Protein AF-A0A9J6BWM0-F1 (afdb_monomer_lite)

Radius of gyration: 37.99 Å; chains: 1; bounding box: 105×19×111 Å

Sequence (241 aa):
MKSLILFFSLISLLQVNAFKKFDLLQDLDSVVNELTEAQRELSITHEFSERQIYMNRNVMSMYIELMNEEVINSFMDSYTEMATLTDELQLELDGMQQNNFCIDRIRNRFALQVLRYGTFLSRCIGESREELRRWTVHTDELHETAHLSLNQVQNLGLNSMTQRDSFTTTDSFYSPINRLLRILLSSTRRYMDEFEEFRRSVVEAEEEILEELTRCDRDLVVRFRNSVNTELTHARSCPLN

Foldseek 3Di:
DVVVVVVVVVVVVVVVVVVVVVVVVVVVVVLVVVLVVLLVVLVVLLVVLLVVLVVLLVVLVVLLVVLLVLLVVLLVVLLVLLVVLLVVLVVLLVVQDPDFPQSVVLVVVVVVVSVVLVVQSVVLSVVLVVVSVVSNVVSVVLSVQLNVQSVVLSVQSVVVVVPVVPDDDPVVSCVSSVVSVVSNVVSSVVSVVVSVVSCCVPPVCVVVSSCVSSVSSVVSSVVSSVVSVVSSVSSVVRDDD

Structure (mmCIF, N/CA/C/O backbone):
data_AF-A0A9J6BWM0-F1
#
_entry.id   AF-A0A9J6BWM0-F1
#
loop_
_atom_site.group_PDB
_atom_site.id
_atom_site.type_symbol
_atom_site.label_atom_id
_atom_site.label_alt_id
_atom_site.label_comp_id
_atom_site.label_asym_id
_atom_site.label_entity_id
_atom_site.label_seq_id
_atom_site.pdbx_PDB_ins_code
_atom_site.Cartn_x
_atom_site.Cartn_y
_atom_site.Cartn_z
_atom_site.occupancy
_atom_site.B_iso_or_equiv
_atom_site.auth_seq_id
_atom_site.auth_comp_id
_atom_site.auth_asym_id
_atom_site.auth_atom_id
_atom_site.pdbx_PDB_model_num
ATOM 1 N N . MET A 1 1 ? 74.552 0.067 -68.896 1.00 47.81 1 MET A N 1
ATOM 2 C CA . MET A 1 1 ? 73.076 0.187 -69.005 1.00 47.81 1 MET A CA 1
ATOM 3 C C . MET A 1 1 ? 72.253 -0.846 -68.219 1.00 47.81 1 MET A C 1
ATOM 5 O O . MET A 1 1 ? 71.059 -0.632 -68.101 1.00 47.81 1 MET A O 1
ATOM 9 N N . LYS A 1 2 ? 72.817 -1.919 -67.629 1.00 44.50 2 LYS A N 1
ATOM 10 C CA . LYS A 1 2 ? 72.027 -2.898 -66.839 1.00 44.50 2 LYS A CA 1
ATOM 11 C C . LYS A 1 2 ? 71.761 -2.505 -65.370 1.00 44.50 2 LYS A C 1
ATOM 13 O O . LYS A 1 2 ? 70.855 -3.054 -64.763 1.00 44.50 2 LYS A O 1
ATOM 18 N N . SER A 1 3 ? 72.490 -1.529 -64.818 1.00 44.69 3 SER A N 1
ATOM 19 C CA . SER A 1 3 ? 72.378 -1.142 -63.396 1.00 44.69 3 SER A CA 1
ATOM 20 C C . SER A 1 3 ? 71.287 -0.104 -63.088 1.00 44.69 3 SER A C 1
ATOM 22 O O . SER A 1 3 ? 70.873 0.006 -61.941 1.00 44.69 3 SER A O 1
ATOM 24 N N . LEU A 1 4 ? 70.795 0.642 -64.088 1.00 37.72 4 LEU A N 1
ATOM 25 C CA . LEU A 1 4 ? 69.758 1.669 -63.885 1.00 37.72 4 LEU A CA 1
ATOM 26 C C . LEU A 1 4 ? 68.338 1.074 -63.819 1.00 37.72 4 LEU A C 1
ATOM 28 O O . LEU A 1 4 ? 67.473 1.610 -63.137 1.00 37.72 4 LEU A O 1
ATOM 32 N N . ILE A 1 5 ? 68.108 -0.055 -64.497 1.00 42.09 5 ILE A N 1
ATOM 33 C CA . ILE A 1 5 ? 66.786 -0.694 -64.602 1.00 42.09 5 ILE A CA 1
ATOM 34 C C . ILE A 1 5 ? 66.400 -1.395 -63.286 1.00 42.09 5 ILE A C 1
ATOM 36 O O . ILE A 1 5 ? 65.242 -1.337 -62.884 1.00 42.09 5 ILE A O 1
ATOM 40 N N . LEU A 1 6 ? 67.373 -1.967 -62.564 1.00 39.56 6 LEU A N 1
ATOM 41 C CA . LEU A 1 6 ? 67.144 -2.593 -61.252 1.00 39.56 6 LEU A CA 1
ATOM 42 C C . LEU A 1 6 ? 66.844 -1.573 -60.138 1.00 39.56 6 LEU A C 1
ATOM 44 O O . LEU A 1 6 ? 66.125 -1.890 -59.193 1.00 39.56 6 LEU A O 1
ATOM 48 N N . PHE A 1 7 ? 67.357 -0.344 -60.255 1.00 38.81 7 PHE A N 1
ATOM 49 C CA . PHE A 1 7 ? 67.133 0.715 -59.265 1.00 38.81 7 PHE A CA 1
ATOM 50 C C . PHE A 1 7 ? 65.719 1.304 -59.370 1.00 38.81 7 PHE A C 1
ATOM 52 O O . PHE A 1 7 ? 65.056 1.502 -58.354 1.00 38.81 7 PHE A O 1
ATOM 59 N N . PHE A 1 8 ? 65.211 1.496 -60.594 1.00 36.84 8 PHE A N 1
ATOM 60 C CA . PHE A 1 8 ? 63.833 1.946 -60.808 1.00 36.84 8 PHE A CA 1
ATOM 61 C C . PHE A 1 8 ? 62.808 0.890 -60.381 1.00 36.84 8 PHE A C 1
ATOM 63 O O . PHE A 1 8 ? 61.847 1.244 -59.709 1.00 36.84 8 PHE A O 1
ATOM 70 N N . SER A 1 9 ? 63.037 -0.404 -60.641 1.00 41.31 9 SER A N 1
ATOM 71 C CA . SER A 1 9 ? 62.107 -1.457 -60.201 1.00 41.31 9 SER A CA 1
ATOM 72 C C . SER A 1 9 ? 62.023 -1.608 -58.677 1.00 41.31 9 SER A C 1
ATOM 74 O O . SER A 1 9 ? 60.943 -1.884 -58.159 1.00 41.31 9 SER A O 1
ATOM 76 N N . LEU A 1 10 ? 63.128 -1.402 -57.945 1.00 37.06 10 LEU A N 1
ATOM 77 C CA . LEU A 1 10 ? 63.121 -1.460 -56.477 1.00 37.06 10 LEU A CA 1
ATOM 78 C C . LEU A 1 10 ? 62.402 -0.251 -55.860 1.00 37.06 10 LEU A C 1
ATOM 80 O O . LEU A 1 10 ? 61.656 -0.416 -54.898 1.00 37.06 10 LEU A O 1
ATOM 84 N N . ILE A 1 11 ? 62.584 0.945 -56.433 1.00 43.88 11 ILE A N 1
ATOM 85 C CA . ILE A 1 11 ? 61.901 2.169 -55.987 1.00 43.88 11 ILE A CA 1
ATOM 86 C C . ILE A 1 11 ? 60.399 2.083 -56.282 1.00 43.88 11 ILE A C 1
ATOM 88 O O . ILE A 1 11 ? 59.605 2.428 -55.414 1.00 43.88 11 ILE A O 1
ATOM 92 N N . SER A 1 12 ? 59.987 1.545 -57.435 1.00 41.81 12 SER A N 1
ATOM 93 C CA . SER A 1 12 ? 58.568 1.328 -57.752 1.00 41.81 12 SER A CA 1
ATOM 94 C C . SER A 1 12 ? 57.905 0.305 -56.825 1.00 41.81 12 SER A C 1
ATOM 96 O O . SER A 1 12 ? 56.789 0.534 -56.374 1.00 41.81 12 SER A O 1
ATOM 98 N N . LEU A 1 13 ? 58.581 -0.800 -56.483 1.00 39.38 13 LEU A N 1
ATOM 99 C CA . LEU A 1 13 ? 58.057 -1.791 -55.529 1.00 39.38 13 LEU A CA 1
ATOM 100 C C . LEU A 1 13 ? 57.999 -1.255 -54.091 1.00 39.38 13 LEU A C 1
ATOM 102 O O . LEU A 1 13 ? 57.036 -1.532 -53.377 1.00 39.38 13 LEU A O 1
ATOM 106 N N . LEU A 1 14 ? 58.991 -0.466 -53.665 1.00 36.34 14 LEU A N 1
ATOM 107 C CA . LEU A 1 14 ? 58.982 0.198 -52.358 1.00 36.34 14 LEU A CA 1
ATOM 108 C C . LEU A 1 14 ? 57.915 1.296 -52.284 1.00 36.34 14 LEU A C 1
ATOM 110 O O . LEU A 1 14 ? 57.252 1.402 -51.259 1.00 36.34 14 LEU A O 1
ATOM 114 N N . GLN A 1 15 ? 57.693 2.058 -53.359 1.00 38.06 15 GLN A N 1
ATOM 115 C CA . GLN A 1 15 ? 56.634 3.065 -53.424 1.00 38.06 15 GLN A CA 1
ATOM 116 C C . GLN A 1 15 ? 55.242 2.435 -53.466 1.00 38.06 15 GLN A C 1
ATOM 118 O O . GLN A 1 15 ? 54.384 2.889 -52.728 1.00 38.06 15 GLN A O 1
ATOM 123 N N . VAL A 1 16 ? 55.015 1.357 -54.224 1.00 45.69 16 VAL A N 1
ATOM 124 C CA . VAL A 1 16 ? 53.718 0.650 -54.241 1.00 45.69 16 VAL A CA 1
ATOM 125 C C . VAL A 1 16 ? 53.423 -0.024 -52.898 1.00 45.69 16 VAL A C 1
ATOM 127 O O . VAL A 1 16 ? 52.287 0.018 -52.434 1.00 45.69 16 VAL A O 1
ATOM 130 N N . ASN A 1 17 ? 54.430 -0.598 -52.232 1.00 38.97 17 ASN A N 1
ATOM 131 C CA . ASN A 1 17 ? 54.255 -1.170 -50.894 1.00 38.97 17 ASN A CA 1
ATOM 132 C C . ASN A 1 17 ? 54.087 -0.095 -49.813 1.00 38.97 17 ASN A C 1
ATOM 134 O O . ASN A 1 17 ? 53.317 -0.304 -48.882 1.00 38.97 17 ASN A O 1
ATOM 138 N N . ALA A 1 18 ? 54.759 1.054 -49.928 1.00 41.19 18 ALA A N 1
ATOM 139 C CA . ALA A 1 18 ? 54.567 2.184 -49.023 1.00 41.19 18 ALA A CA 1
ATOM 140 C C . ALA A 1 18 ? 53.199 2.844 -49.225 1.00 41.19 18 ALA A C 1
ATOM 142 O O . ALA A 1 18 ? 52.554 3.153 -48.235 1.00 41.19 18 ALA A O 1
ATOM 143 N N . PHE A 1 19 ? 52.726 2.985 -50.467 1.00 37.97 19 PHE A N 1
ATOM 144 C CA . PHE A 1 19 ? 51.400 3.523 -50.786 1.00 37.97 19 PHE A CA 1
ATOM 145 C C . PHE A 1 19 ? 50.292 2.574 -50.325 1.00 37.97 19 PHE A C 1
ATOM 147 O O . PHE A 1 19 ? 49.387 3.005 -49.632 1.00 37.97 19 PHE A O 1
ATOM 154 N N . LYS A 1 20 ? 50.421 1.259 -50.569 1.00 37.41 20 LYS A N 1
ATOM 155 C CA . LYS A 1 20 ? 49.497 0.258 -50.007 1.00 37.41 20 LYS A CA 1
ATOM 156 C C . LYS A 1 20 ? 49.503 0.239 -48.485 1.00 37.41 20 LYS A C 1
ATOM 158 O O . LYS A 1 20 ? 48.454 0.052 -47.893 1.00 37.41 20 LYS A O 1
ATOM 163 N N . LYS A 1 21 ? 50.668 0.398 -47.848 1.00 40.47 21 LYS A N 1
ATOM 164 C CA . LYS A 1 21 ? 50.781 0.467 -46.385 1.00 40.47 21 LYS A CA 1
ATOM 165 C C . LYS A 1 21 ? 50.217 1.781 -45.839 1.00 40.47 21 LYS A C 1
ATOM 167 O O . LYS A 1 21 ? 49.681 1.765 -44.744 1.00 40.47 21 LYS A O 1
ATOM 172 N N . PHE A 1 22 ? 50.329 2.878 -46.584 1.00 37.75 22 PHE A N 1
ATOM 173 C CA . PHE A 1 22 ? 49.769 4.185 -46.244 1.00 37.75 22 PHE A CA 1
ATOM 174 C C . PHE A 1 22 ? 48.243 4.194 -46.393 1.00 37.75 22 PHE A C 1
ATOM 176 O O . PHE A 1 22 ? 47.580 4.577 -45.442 1.00 37.75 22 PHE A O 1
ATOM 183 N N . ASP A 1 23 ? 47.692 3.654 -47.486 1.00 46.38 23 ASP A N 1
ATOM 184 C CA . ASP A 1 23 ? 46.247 3.432 -47.650 1.00 46.38 23 ASP A CA 1
ATOM 185 C C . ASP A 1 23 ? 45.709 2.485 -46.569 1.00 46.38 23 ASP A C 1
ATOM 187 O O . ASP A 1 23 ? 44.723 2.807 -45.924 1.00 46.38 23 ASP A O 1
ATOM 191 N N . LEU A 1 24 ? 46.392 1.367 -46.274 1.00 49.19 24 LEU A N 1
ATOM 192 C CA . LEU A 1 24 ? 46.009 0.480 -45.163 1.00 49.19 24 LEU A CA 1
ATOM 193 C C . LEU A 1 24 ? 46.075 1.172 -43.799 1.00 49.19 24 LEU A C 1
ATOM 195 O O . LEU A 1 24 ? 45.257 0.873 -42.943 1.00 49.19 24 LEU A O 1
ATOM 199 N N . LEU A 1 25 ? 47.056 2.047 -43.561 1.00 47.03 25 LEU A N 1
ATOM 200 C CA . LEU A 1 25 ? 47.177 2.787 -42.301 1.00 47.03 25 LEU A CA 1
ATOM 201 C C . LEU A 1 25 ? 46.104 3.871 -42.181 1.00 47.03 25 LEU A C 1
ATOM 203 O O . LEU A 1 25 ? 45.603 4.083 -41.086 1.00 47.03 25 LEU A O 1
ATOM 207 N N . GLN A 1 26 ? 45.742 4.524 -43.284 1.00 49.12 26 GLN A N 1
ATOM 208 C CA . GLN A 1 26 ? 44.728 5.574 -43.328 1.00 49.12 26 GLN A CA 1
ATOM 209 C C . GLN A 1 26 ? 43.305 4.995 -43.225 1.00 49.12 26 GLN A C 1
ATOM 211 O O . GLN A 1 26 ? 42.470 5.549 -42.514 1.00 49.12 26 GLN A O 1
ATOM 216 N N . ASP A 1 27 ? 43.061 3.839 -43.845 1.00 54.84 27 ASP A N 1
ATOM 217 C CA . ASP A 1 27 ? 41.822 3.058 -43.718 1.00 54.84 27 ASP A CA 1
ATOM 218 C C . ASP A 1 27 ? 41.699 2.452 -42.303 1.00 54.84 27 ASP A C 1
ATOM 220 O O . ASP A 1 27 ? 40.632 2.471 -41.697 1.00 54.84 27 ASP A O 1
ATOM 224 N N . LEU A 1 28 ? 42.815 2.022 -41.696 1.00 54.47 28 LEU A N 1
ATOM 225 C CA . LEU A 1 28 ? 42.848 1.552 -40.305 1.00 54.47 28 LEU A CA 1
ATOM 226 C C . LEU A 1 28 ? 42.574 2.676 -39.292 1.00 54.47 28 LEU A C 1
ATOM 228 O O . LEU A 1 28 ? 41.874 2.435 -38.312 1.00 54.47 28 LEU A O 1
ATOM 232 N N . ASP A 1 29 ? 43.102 3.885 -39.510 1.00 57.28 29 ASP A N 1
ATOM 233 C CA . ASP A 1 29 ? 42.855 5.043 -38.636 1.00 57.28 29 ASP A CA 1
ATOM 234 C C . ASP A 1 29 ? 41.391 5.516 -38.743 1.00 57.28 29 ASP A C 1
ATOM 236 O O . ASP A 1 29 ? 40.769 5.835 -37.730 1.00 57.28 29 ASP A O 1
ATOM 240 N N . SER A 1 30 ? 40.796 5.473 -39.946 1.00 60.16 30 SER A N 1
ATOM 241 C CA . SER A 1 30 ? 39.357 5.728 -40.150 1.00 60.16 30 SER A CA 1
ATOM 242 C C . SER A 1 30 ? 38.497 4.697 -39.417 1.00 60.16 30 SER A C 1
ATOM 244 O O . SER A 1 30 ? 37.633 5.066 -38.627 1.00 60.16 30 SER A O 1
ATOM 246 N N . VAL A 1 31 ? 38.798 3.404 -39.579 1.00 60.56 31 VAL A N 1
ATOM 247 C CA . VAL A 1 31 ? 38.066 2.306 -38.927 1.00 60.56 31 VAL A CA 1
ATOM 248 C C . VAL A 1 31 ? 38.188 2.358 -37.401 1.00 60.56 31 VAL A C 1
ATOM 250 O O . VAL A 1 31 ? 37.218 2.091 -36.695 1.00 60.56 31 VAL A O 1
ATOM 253 N N . VAL A 1 32 ? 39.357 2.713 -36.858 1.00 65.31 32 VAL A N 1
ATOM 254 C CA . VAL A 1 32 ? 39.546 2.869 -35.405 1.00 65.31 32 VAL A CA 1
ATOM 255 C C . VAL A 1 32 ? 38.760 4.065 -34.864 1.00 65.31 32 VAL A C 1
ATOM 257 O O . VAL A 1 32 ? 38.137 3.943 -33.807 1.00 65.31 32 VAL A O 1
ATOM 260 N N . ASN A 1 33 ? 38.746 5.194 -35.576 1.00 65.38 33 ASN A N 1
ATOM 261 C CA . ASN A 1 33 ? 37.957 6.363 -35.185 1.00 65.38 33 ASN A CA 1
ATOM 262 C C . ASN A 1 33 ? 36.449 6.072 -35.234 1.00 65.38 33 ASN A C 1
ATOM 264 O O . ASN A 1 33 ? 35.735 6.387 -34.285 1.00 65.38 33 ASN A O 1
ATOM 268 N N . GLU A 1 34 ? 35.976 5.396 -36.280 1.00 63.59 34 GLU A N 1
ATOM 269 C CA . GLU A 1 34 ? 34.576 4.984 -36.434 1.00 63.59 34 GLU A CA 1
ATOM 270 C C . GLU A 1 34 ? 34.144 3.969 -35.361 1.00 63.59 34 GLU A C 1
ATOM 272 O O . GLU A 1 34 ? 33.063 4.096 -34.785 1.00 63.59 34 GLU A O 1
ATOM 277 N N . LEU A 1 35 ? 35.004 3.000 -35.021 1.00 64.81 35 LEU A N 1
ATOM 278 C CA . LEU A 1 35 ? 34.761 2.050 -33.928 1.00 64.81 35 LEU A CA 1
ATOM 279 C C . LEU A 1 35 ? 34.664 2.766 -32.575 1.00 64.81 35 LEU A C 1
ATOM 281 O O . LEU A 1 35 ? 33.792 2.457 -31.762 1.00 64.81 35 LEU A O 1
ATOM 285 N N . THR A 1 36 ? 35.551 3.734 -32.350 1.00 70.12 36 THR A N 1
ATOM 286 C CA . THR A 1 36 ? 35.578 4.527 -31.118 1.00 70.12 36 THR A CA 1
ATOM 287 C C . THR A 1 36 ? 34.308 5.368 -30.983 1.00 70.12 36 THR A C 1
ATOM 289 O O . THR A 1 36 ? 33.744 5.441 -29.891 1.00 70.12 36 THR A O 1
ATOM 292 N N . GLU A 1 37 ? 33.813 5.951 -32.077 1.00 71.38 37 GLU A N 1
ATOM 293 C CA . GLU A 1 37 ? 32.578 6.741 -32.066 1.00 71.38 37 GLU A CA 1
ATOM 294 C C . GLU A 1 37 ? 31.337 5.862 -31.851 1.00 71.38 37 GLU A C 1
ATOM 296 O O . GLU A 1 37 ? 30.512 6.157 -30.991 1.00 71.38 37 GLU A O 1
ATOM 301 N N . ALA A 1 38 ? 31.234 4.719 -32.530 1.00 67.50 38 ALA A N 1
ATOM 302 C CA . ALA A 1 38 ? 30.108 3.802 -32.345 1.00 67.50 38 ALA A CA 1
ATOM 303 C C . ALA A 1 38 ? 30.075 3.195 -30.923 1.00 67.50 38 ALA A C 1
ATOM 305 O O . ALA A 1 38 ? 29.008 2.999 -30.335 1.00 67.50 38 ALA A O 1
ATOM 306 N N . GLN A 1 39 ? 31.243 2.939 -30.325 1.00 69.25 39 GLN A N 1
ATOM 307 C CA . GLN A 1 39 ? 31.349 2.555 -28.917 1.00 69.25 39 GLN A CA 1
ATOM 308 C C . GLN A 1 39 ? 30.927 3.696 -27.990 1.00 69.25 39 GLN A C 1
ATOM 310 O O . GLN A 1 39 ? 30.229 3.461 -27.003 1.00 69.25 39 GLN A O 1
ATOM 315 N N . ARG A 1 40 ? 31.347 4.926 -28.293 1.00 77.44 40 ARG A N 1
ATOM 316 C CA . ARG A 1 40 ? 30.944 6.112 -27.542 1.00 77.44 40 ARG A CA 1
ATOM 317 C C . ARG A 1 40 ? 29.424 6.268 -27.554 1.00 77.44 40 ARG A C 1
ATOM 319 O O . ARG A 1 40 ? 28.844 6.485 -26.494 1.00 77.44 40 ARG A O 1
ATOM 326 N N . GLU A 1 41 ? 28.776 6.097 -28.702 1.00 74.38 41 GLU A N 1
ATOM 327 C CA . GLU A 1 41 ? 27.313 6.119 -28.818 1.00 74.38 41 GLU A CA 1
ATOM 328 C C . GLU A 1 41 ? 26.647 5.011 -27.991 1.00 74.38 41 GLU A C 1
ATOM 330 O O . GLU A 1 41 ? 25.674 5.273 -27.278 1.00 74.38 41 GLU A O 1
ATOM 335 N N . LEU A 1 42 ? 27.186 3.786 -28.025 1.00 73.50 42 LEU A N 1
ATOM 336 C CA . LEU A 1 42 ? 26.683 2.673 -27.217 1.00 73.50 42 LEU A CA 1
ATOM 337 C C . LEU A 1 42 ? 26.796 2.958 -25.713 1.00 73.50 42 LEU A C 1
ATOM 339 O O . LEU A 1 42 ? 25.827 2.739 -24.986 1.00 73.50 42 LEU A O 1
ATOM 343 N N . SER A 1 43 ? 27.937 3.480 -25.254 1.00 78.88 43 SER A N 1
ATOM 344 C CA . SER A 1 43 ? 28.141 3.861 -23.852 1.00 78.88 43 SER A CA 1
ATOM 345 C C . SER A 1 43 ? 27.213 4.996 -23.424 1.00 78.88 43 SER A C 1
ATOM 347 O O . SER A 1 43 ? 26.559 4.876 -22.396 1.00 78.88 43 SER A O 1
ATOM 349 N N . ILE A 1 44 ? 27.080 6.057 -24.229 1.00 81.31 44 ILE A N 1
ATOM 350 C CA . ILE A 1 44 ? 26.168 7.174 -23.927 1.00 81.31 44 ILE A CA 1
ATOM 351 C C . ILE A 1 44 ? 24.718 6.682 -23.846 1.00 81.31 44 ILE A C 1
ATOM 353 O O . ILE A 1 44 ? 23.975 7.085 -22.952 1.00 81.31 44 ILE A O 1
ATOM 357 N N . THR A 1 45 ? 24.299 5.804 -24.761 1.00 78.06 45 THR A N 1
ATOM 358 C CA . THR A 1 45 ? 22.925 5.275 -24.774 1.00 78.06 45 THR A CA 1
ATOM 359 C C . THR A 1 45 ? 22.667 4.357 -23.578 1.00 78.06 45 THR A C 1
ATOM 361 O O . THR A 1 45 ? 21.573 4.385 -23.006 1.00 78.06 45 THR A O 1
ATOM 364 N N . HIS A 1 46 ? 23.662 3.561 -23.176 1.00 82.75 46 HIS A N 1
ATOM 365 C CA . HIS A 1 46 ? 23.604 2.743 -21.964 1.00 82.75 46 HIS A CA 1
ATOM 366 C C . HIS A 1 46 ? 23.485 3.619 -20.710 1.00 82.75 46 HIS A C 1
ATOM 368 O O . HIS A 1 46 ? 22.494 3.482 -19.997 1.00 82.75 46 HIS A O 1
ATOM 374 N N . GLU A 1 47 ? 24.382 4.591 -20.517 1.00 82.19 47 GLU A N 1
ATOM 375 C CA . GLU A 1 47 ? 24.349 5.522 -19.375 1.00 82.19 47 GLU A CA 1
ATOM 376 C C . GLU A 1 47 ? 23.024 6.293 -19.305 1.00 82.19 47 GLU A C 1
ATOM 378 O O . GLU A 1 47 ? 22.425 6.454 -18.238 1.00 82.19 47 GLU A O 1
ATOM 383 N N . PHE A 1 48 ? 22.530 6.757 -20.457 1.00 82.44 48 PHE A N 1
ATOM 384 C CA . PHE A 1 48 ? 21.229 7.407 -20.543 1.00 82.44 48 PHE A CA 1
ATOM 385 C C . PHE A 1 48 ? 20.103 6.465 -20.103 1.00 82.44 48 PHE A C 1
ATOM 387 O O . PHE A 1 48 ? 19.255 6.866 -19.305 1.00 82.44 48 PHE A O 1
ATOM 394 N N . SER A 1 49 ? 20.105 5.218 -20.583 1.00 82.31 49 SER A N 1
ATOM 395 C CA . SER A 1 49 ? 19.084 4.218 -20.245 1.00 82.31 49 SER A CA 1
ATOM 396 C C . SER A 1 49 ? 19.111 3.850 -18.761 1.00 82.31 49 SER A C 1
ATOM 398 O O . SER A 1 49 ? 18.057 3.812 -18.129 1.00 82.31 49 SER A O 1
ATOM 400 N N . GLU A 1 50 ? 20.295 3.652 -18.177 1.00 84.38 50 GLU A N 1
ATOM 401 C CA . GLU A 1 50 ? 20.445 3.405 -16.739 1.00 84.38 50 GLU A CA 1
ATOM 402 C C . GLU A 1 50 ? 19.910 4.566 -15.906 1.00 84.38 50 GLU A C 1
ATOM 404 O O . GLU A 1 50 ? 19.202 4.357 -14.920 1.00 84.38 50 GLU A O 1
ATOM 409 N N . ARG A 1 51 ? 20.190 5.804 -16.327 1.00 85.69 51 ARG A N 1
ATOM 410 C CA . ARG A 1 51 ? 19.671 6.986 -15.644 1.00 85.69 51 ARG A CA 1
ATOM 411 C C . ARG A 1 51 ? 18.147 7.049 -15.694 1.00 85.69 51 ARG A C 1
ATOM 413 O O . ARG A 1 51 ? 17.543 7.383 -14.678 1.00 85.69 51 ARG A O 1
ATOM 420 N N . GLN A 1 52 ? 17.529 6.725 -16.832 1.00 83.25 52 GLN A N 1
ATOM 421 C CA . GLN A 1 52 ? 16.065 6.676 -16.940 1.00 83.25 52 GLN A CA 1
ATOM 422 C C . GLN A 1 52 ? 15.471 5.607 -16.018 1.00 83.25 52 GLN A C 1
ATOM 424 O O . GLN A 1 52 ? 14.563 5.911 -15.249 1.00 83.25 52 GLN A O 1
ATOM 429 N N . ILE A 1 53 ? 16.036 4.396 -16.019 1.00 85.38 53 ILE A N 1
ATOM 430 C CA . ILE A 1 53 ? 15.618 3.308 -15.120 1.00 85.38 53 ILE A CA 1
ATOM 431 C C . ILE A 1 53 ? 15.720 3.744 -13.655 1.00 85.38 53 ILE A C 1
ATOM 433 O O . ILE A 1 53 ? 14.787 3.564 -12.879 1.00 85.38 53 ILE A O 1
ATOM 437 N N . TYR A 1 54 ? 16.829 4.373 -13.266 1.00 85.69 54 TYR A N 1
ATOM 438 C CA . TYR A 1 54 ? 17.013 4.842 -11.895 1.00 85.69 54 TYR A CA 1
ATOM 439 C C . TYR A 1 54 ? 16.009 5.938 -11.503 1.00 85.69 54 TYR A C 1
ATOM 441 O O . TYR A 1 54 ? 15.466 5.919 -10.398 1.00 85.69 54 TYR A O 1
ATOM 449 N N . MET A 1 55 ? 15.735 6.889 -12.400 1.00 84.00 55 MET A N 1
ATOM 450 C CA . MET A 1 55 ? 14.743 7.941 -12.156 1.00 84.00 55 MET A CA 1
ATOM 451 C C . MET A 1 55 ? 13.340 7.354 -11.974 1.00 84.00 55 MET A C 1
ATOM 453 O O . MET A 1 55 ? 12.660 7.699 -11.009 1.00 84.00 55 MET A O 1
ATOM 457 N N . ASN A 1 56 ? 12.948 6.421 -12.838 1.00 84.38 56 ASN A N 1
ATOM 458 C CA . ASN A 1 56 ? 11.681 5.702 -12.755 1.00 84.38 56 ASN A CA 1
ATOM 459 C C . ASN A 1 56 ? 11.543 4.926 -11.437 1.00 84.38 56 ASN A C 1
ATOM 461 O O . ASN A 1 56 ? 10.509 5.016 -10.768 1.00 84.38 56 ASN A O 1
ATOM 465 N N . ARG A 1 57 ? 12.615 4.253 -10.996 1.00 85.88 57 ARG A N 1
ATOM 466 C CA . ARG A 1 57 ? 12.661 3.573 -9.691 1.00 85.88 57 ARG A CA 1
ATOM 467 C C . ARG A 1 57 ? 12.309 4.497 -8.549 1.00 85.88 57 ARG A C 1
ATOM 469 O O . ARG A 1 57 ? 11.522 4.138 -7.675 1.00 85.88 57 ARG A O 1
ATOM 476 N N . ASN A 1 58 ? 12.938 5.667 -8.546 1.00 85.94 58 ASN A N 1
ATOM 477 C CA . ASN A 1 58 ? 12.791 6.630 -7.470 1.00 85.94 58 ASN A CA 1
ATOM 478 C C . ASN A 1 58 ? 11.375 7.192 -7.435 1.00 8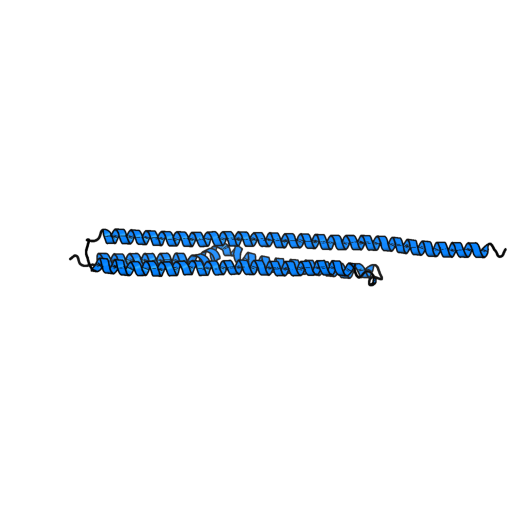5.94 58 ASN A C 1
ATOM 480 O O . ASN A 1 58 ? 10.825 7.322 -6.349 1.00 85.94 58 ASN A O 1
ATOM 484 N N . VAL A 1 59 ? 10.765 7.449 -8.597 1.00 86.00 59 VAL A N 1
ATOM 485 C CA . VAL A 1 59 ? 9.359 7.871 -8.674 1.00 86.00 59 VAL A CA 1
ATOM 486 C C . VAL A 1 59 ? 8.453 6.839 -8.004 1.00 86.00 59 VAL A C 1
ATOM 488 O O . VAL A 1 59 ? 7.689 7.200 -7.115 1.00 86.00 59 VAL A O 1
ATOM 491 N N . MET A 1 60 ? 8.576 5.555 -8.356 1.00 86.25 60 MET A N 1
ATOM 492 C CA . MET A 1 60 ? 7.738 4.518 -7.737 1.00 86.25 60 MET A CA 1
ATOM 493 C C . MET A 1 60 ? 8.047 4.311 -6.258 1.00 86.25 60 MET A C 1
ATOM 495 O O . MET A 1 60 ? 7.130 4.135 -5.465 1.00 86.25 60 MET A O 1
ATOM 499 N N . SER A 1 61 ? 9.319 4.389 -5.867 1.00 87.75 61 SER A N 1
ATOM 500 C CA . SER A 1 61 ? 9.723 4.267 -4.463 1.00 87.75 61 SER A CA 1
ATOM 501 C C . SER A 1 61 ? 9.121 5.383 -3.605 1.00 87.75 61 SER A C 1
ATOM 503 O O . SER A 1 61 ? 8.585 5.101 -2.539 1.00 87.75 61 SER A O 1
ATOM 505 N N . MET A 1 62 ? 9.147 6.630 -4.092 1.00 87.19 62 MET A N 1
ATOM 506 C CA . MET A 1 62 ? 8.509 7.768 -3.420 1.00 87.19 62 MET A CA 1
ATOM 507 C C . MET A 1 62 ? 6.994 7.582 -3.308 1.00 87.19 62 MET A C 1
ATOM 509 O O . MET A 1 62 ? 6.424 7.838 -2.255 1.00 87.19 62 MET A O 1
ATOM 513 N N . TYR A 1 63 ? 6.337 7.107 -4.368 1.00 85.62 63 TYR A N 1
ATOM 514 C CA . TYR A 1 63 ? 4.896 6.845 -4.334 1.00 85.62 63 TYR A CA 1
ATOM 515 C C . TYR A 1 63 ? 4.516 5.751 -3.331 1.00 85.62 63 TYR A C 1
ATOM 517 O O . TYR A 1 63 ? 3.565 5.917 -2.573 1.00 85.62 63 TYR A O 1
ATOM 525 N N . ILE A 1 64 ? 5.270 4.649 -3.286 1.00 89.19 64 ILE A N 1
ATOM 526 C CA . ILE A 1 64 ? 5.045 3.571 -2.311 1.00 89.19 64 ILE A CA 1
ATOM 527 C C . ILE A 1 64 ? 5.233 4.091 -0.880 1.00 89.19 64 ILE A C 1
ATOM 529 O O . ILE A 1 64 ? 4.473 3.716 0.012 1.00 89.19 64 ILE A O 1
ATOM 533 N N . GLU A 1 65 ? 6.222 4.958 -0.653 1.00 88.88 65 GLU A N 1
ATOM 534 C CA . GLU A 1 65 ? 6.452 5.588 0.649 1.00 88.88 65 GLU A CA 1
ATOM 535 C C . GLU A 1 65 ? 5.271 6.471 1.075 1.00 88.88 65 GLU A C 1
ATOM 537 O O . GLU A 1 65 ? 4.785 6.312 2.195 1.00 88.88 65 GLU A O 1
ATOM 542 N N . LEU A 1 66 ? 4.754 7.312 0.172 1.00 89.50 66 LEU A N 1
ATOM 543 C CA . LEU A 1 66 ? 3.567 8.138 0.423 1.00 89.50 66 LEU A CA 1
ATOM 544 C C . LEU A 1 66 ? 2.334 7.283 0.746 1.00 89.50 66 LEU A C 1
ATOM 546 O O . LEU A 1 66 ? 1.662 7.518 1.745 1.00 89.50 66 LEU A O 1
ATOM 550 N N . MET A 1 67 ? 2.070 6.235 -0.038 1.00 90.81 67 MET A N 1
ATOM 551 C CA . MET A 1 67 ? 0.954 5.316 0.231 1.00 90.81 67 MET A CA 1
ATOM 552 C C . MET A 1 67 ? 1.103 4.607 1.578 1.00 90.81 67 MET A C 1
ATOM 554 O O . MET A 1 67 ? 0.127 4.408 2.298 1.00 90.81 67 MET A O 1
ATOM 558 N N . ASN A 1 68 ? 2.329 4.234 1.944 1.00 92.19 68 ASN A N 1
ATOM 559 C CA . ASN A 1 68 ? 2.603 3.626 3.239 1.00 92.19 68 ASN A CA 1
ATOM 560 C C . ASN A 1 68 ? 2.346 4.604 4.395 1.00 92.19 68 ASN A C 1
ATOM 562 O O . ASN A 1 68 ? 1.814 4.186 5.423 1.00 92.19 68 ASN A O 1
ATOM 566 N N . GLU A 1 69 ? 2.689 5.883 4.236 1.00 93.50 69 GLU A N 1
ATOM 567 C CA . GLU A 1 69 ? 2.359 6.927 5.210 1.00 93.50 69 GLU A CA 1
ATOM 568 C C . GLU A 1 69 ? 0.840 7.079 5.372 1.00 93.50 69 GLU A C 1
ATOM 570 O O . GLU A 1 69 ? 0.340 7.005 6.494 1.00 93.50 69 GLU A O 1
ATOM 575 N N . GLU A 1 70 ? 0.092 7.177 4.273 1.00 94.06 70 GLU A N 1
ATOM 576 C CA . GLU A 1 70 ? -1.371 7.307 4.302 1.00 94.06 70 GLU A CA 1
ATOM 577 C C . GLU A 1 70 ? -2.069 6.091 4.938 1.00 94.06 70 GLU A C 1
ATOM 579 O O . GLU A 1 70 ? -2.978 6.241 5.761 1.00 94.06 70 GLU A O 1
ATOM 584 N N . VAL A 1 71 ? -1.613 4.870 4.634 1.00 94.81 71 VAL A N 1
ATOM 585 C CA . VAL A 1 71 ? -2.121 3.642 5.272 1.00 94.81 71 VAL A CA 1
ATOM 586 C C . VAL A 1 71 ? -1.837 3.639 6.777 1.00 94.81 71 VAL A C 1
ATOM 588 O O . VAL A 1 71 ? -2.710 3.278 7.569 1.00 94.81 71 VAL A O 1
ATOM 591 N N . ILE A 1 72 ? -0.638 4.056 7.198 1.00 94.38 72 ILE A N 1
ATOM 592 C CA . ILE A 1 72 ? -0.292 4.155 8.623 1.00 94.38 72 ILE A CA 1
ATOM 593 C C . ILE A 1 72 ? -1.157 5.213 9.314 1.00 94.38 72 ILE A C 1
ATOM 595 O O . ILE A 1 72 ? -1.665 4.949 10.404 1.00 94.38 72 ILE A O 1
ATOM 599 N N . ASN A 1 73 ? -1.356 6.373 8.691 1.00 95.88 73 ASN A N 1
ATOM 600 C CA . ASN A 1 73 ? -2.187 7.444 9.237 1.00 95.88 73 ASN A CA 1
ATOM 601 C C . ASN A 1 73 ? -3.637 6.976 9.420 1.00 95.88 73 ASN A C 1
ATOM 603 O O . ASN A 1 73 ? -4.172 7.085 10.521 1.00 95.88 73 ASN A O 1
ATOM 607 N N . SER A 1 74 ? -4.229 6.334 8.407 1.00 96.06 74 SER A N 1
ATOM 608 C CA . SER A 1 74 ? -5.571 5.735 8.499 1.00 96.06 74 SER A CA 1
ATOM 609 C C . SER A 1 74 ? -5.699 4.734 9.653 1.00 96.06 74 SER A C 1
ATOM 611 O O . SER A 1 74 ? -6.674 4.767 10.415 1.00 96.06 74 SER A O 1
ATOM 613 N N . PHE A 1 75 ? -4.708 3.853 9.812 1.00 96.75 75 PHE A N 1
ATOM 614 C CA . PHE A 1 75 ? -4.671 2.901 10.918 1.00 96.75 75 PHE A CA 1
ATOM 615 C C . PHE A 1 75 ? -4.597 3.614 12.275 1.00 96.75 75 PHE A C 1
ATOM 617 O O . PHE A 1 75 ? -5.322 3.246 13.201 1.00 96.75 75 PHE A O 1
ATOM 624 N N . MET A 1 76 ? -3.739 4.631 12.405 1.00 97.25 76 MET A N 1
ATOM 625 C CA . MET A 1 76 ? -3.553 5.383 13.649 1.00 97.25 76 MET A CA 1
ATOM 626 C C . MET A 1 76 ? -4.793 6.194 14.025 1.00 97.25 76 MET A C 1
ATOM 628 O O . MET A 1 76 ? -5.166 6.217 15.201 1.00 97.25 76 MET A O 1
ATOM 632 N N . ASP A 1 77 ? -5.464 6.798 13.050 1.00 97.31 77 ASP A N 1
ATOM 633 C CA . ASP A 1 77 ? -6.730 7.501 13.249 1.00 97.31 77 ASP A CA 1
ATOM 634 C C . ASP A 1 77 ? -7.816 6.530 13.716 1.00 97.31 77 ASP A C 1
ATOM 636 O O . ASP A 1 77 ? -8.483 6.768 14.724 1.00 97.31 77 ASP A O 1
ATOM 640 N N . SER A 1 78 ? -7.927 5.377 13.053 1.00 97.19 78 SER A N 1
ATOM 641 C CA . SER A 1 78 ? -8.887 4.327 13.407 1.00 97.19 78 SER A CA 1
ATOM 642 C C . SER A 1 78 ? -8.628 3.750 14.800 1.00 97.19 78 SER A C 1
ATOM 644 O O . SER A 1 78 ? -9.558 3.559 15.587 1.00 97.19 78 SER A O 1
ATOM 646 N N . TYR A 1 79 ? -7.358 3.515 15.142 1.00 96.62 79 TYR A N 1
ATOM 647 C CA . TYR A 1 79 ? -6.941 3.090 16.475 1.00 96.62 79 TYR A CA 1
ATOM 648 C C . TYR A 1 79 ? -7.318 4.130 17.533 1.00 96.62 79 TYR A C 1
ATOM 650 O O . TYR A 1 79 ? -7.890 3.784 18.568 1.00 96.62 79 TYR A O 1
ATOM 658 N N . THR A 1 80 ? -7.018 5.401 17.263 1.00 97.50 80 THR A N 1
ATOM 659 C CA . THR A 1 80 ? -7.304 6.514 18.173 1.00 97.50 80 THR A CA 1
ATOM 660 C C . THR A 1 80 ? -8.802 6.651 18.399 1.00 97.50 80 THR A C 1
ATOM 662 O O . THR A 1 80 ? -9.235 6.740 19.545 1.00 97.50 80 THR A O 1
ATOM 665 N N . GLU A 1 81 ? -9.608 6.578 17.340 1.00 97.69 81 GLU A N 1
ATOM 666 C CA . GLU A 1 81 ? -11.060 6.656 17.460 1.00 97.69 81 GLU A CA 1
ATOM 667 C C . GLU A 1 81 ? -11.625 5.494 18.290 1.00 97.69 81 GLU A C 1
ATOM 669 O O . GLU A 1 81 ? -12.431 5.700 19.200 1.00 97.69 81 GLU A O 1
ATOM 674 N N . MET A 1 82 ? -11.169 4.264 18.036 1.00 97.00 82 MET A N 1
ATOM 675 C CA . MET A 1 82 ? -11.580 3.101 18.824 1.00 97.00 82 MET A CA 1
ATOM 676 C C . MET A 1 82 ? -11.165 3.216 20.299 1.00 97.00 82 MET A C 1
ATOM 678 O O . MET A 1 82 ? -11.912 2.782 21.182 1.00 97.00 82 MET A O 1
ATOM 682 N N . ALA A 1 83 ? -10.001 3.804 20.585 1.00 96.00 83 ALA A N 1
ATOM 683 C CA . ALA A 1 83 ? -9.565 4.083 21.950 1.00 96.00 83 ALA A CA 1
ATOM 684 C C . ALA A 1 83 ? -10.472 5.128 22.620 1.00 96.00 83 ALA A C 1
ATOM 686 O O . ALA A 1 83 ? -10.986 4.875 23.705 1.00 96.00 83 ALA A O 1
ATOM 687 N N . THR A 1 84 ? -10.771 6.240 21.942 1.00 97.69 84 THR A N 1
ATOM 688 C CA . THR A 1 84 ? -11.691 7.268 22.455 1.00 97.69 84 THR A CA 1
A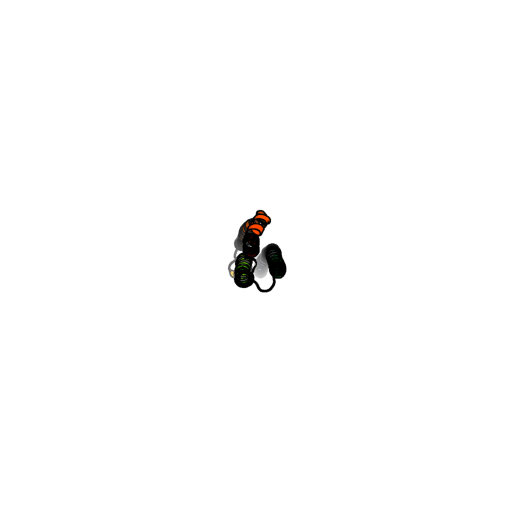TOM 689 C C . THR A 1 84 ? -13.077 6.696 22.750 1.00 97.69 84 THR A C 1
ATOM 691 O O . THR A 1 84 ? -13.590 6.879 23.849 1.00 97.69 84 THR A O 1
ATOM 694 N N . LEU A 1 85 ? -13.654 5.916 21.832 1.00 96.75 85 LEU A N 1
ATOM 695 C CA . LEU A 1 85 ? -14.950 5.257 22.039 1.00 96.75 85 LEU A CA 1
ATOM 696 C C . LEU A 1 85 ? -14.934 4.262 23.214 1.00 96.75 85 LEU A C 1
ATOM 698 O O . LEU A 1 85 ? -15.948 4.058 23.884 1.00 96.75 85 LEU A O 1
ATOM 702 N N . THR A 1 86 ? -13.790 3.618 23.459 1.00 96.25 86 THR A N 1
ATOM 703 C CA . THR A 1 86 ? -13.596 2.725 24.609 1.00 96.25 86 THR A CA 1
ATOM 704 C C . THR A 1 86 ? -13.614 3.510 25.916 1.00 96.25 86 THR A C 1
ATOM 706 O O . THR A 1 86 ? -14.317 3.111 26.847 1.00 96.25 86 THR A O 1
ATOM 709 N N . ASP A 1 87 ? -12.883 4.621 25.974 1.00 95.75 87 ASP A N 1
ATOM 710 C CA . ASP A 1 87 ? -12.802 5.483 27.154 1.00 95.75 87 ASP A CA 1
ATOM 711 C C . ASP A 1 87 ? -14.156 6.141 27.458 1.00 95.75 87 ASP A C 1
ATOM 713 O O . ASP A 1 87 ? -14.604 6.147 28.605 1.00 95.75 87 ASP A O 1
ATOM 717 N N . GLU A 1 88 ? -14.862 6.619 26.429 1.00 95.00 88 GLU A N 1
ATOM 718 C CA . GLU A 1 88 ? -16.215 7.175 26.550 1.00 95.00 88 GLU A CA 1
ATOM 719 C C . GLU A 1 88 ? -17.205 6.151 27.115 1.00 95.00 88 GLU A C 1
ATOM 721 O O . GLU A 1 88 ? -17.956 6.463 28.044 1.00 95.00 88 GLU A O 1
ATOM 726 N N . LEU A 1 89 ? -17.177 4.906 26.618 1.00 94.06 89 LEU A N 1
ATOM 727 C CA . LEU A 1 89 ? -18.006 3.837 27.170 1.00 94.06 89 LEU A CA 1
ATOM 728 C C . LEU A 1 89 ? -17.683 3.597 28.647 1.00 94.06 89 LEU A C 1
ATOM 730 O O . LEU A 1 89 ? -18.598 3.473 29.458 1.00 94.06 89 LEU A O 1
ATOM 734 N N . GLN A 1 90 ? -16.401 3.487 29.000 1.00 92.12 90 GLN A N 1
ATOM 735 C CA . GLN A 1 90 ? -15.990 3.226 30.380 1.00 92.12 90 GLN A CA 1
ATOM 736 C C . GLN A 1 90 ? -16.461 4.337 31.319 1.00 92.12 90 GLN A C 1
ATOM 738 O O . GLN A 1 90 ? -17.050 4.036 32.356 1.00 92.12 90 GLN A O 1
ATOM 743 N N . LEU A 1 91 ? -16.302 5.600 30.918 1.00 92.56 91 LEU A N 1
ATOM 744 C CA . LEU A 1 91 ? -16.803 6.753 31.665 1.00 92.56 91 LEU A CA 1
ATOM 745 C C . LEU A 1 91 ? -18.325 6.704 31.855 1.00 92.56 91 LEU A C 1
ATOM 747 O O . LEU A 1 91 ? -18.809 6.951 32.962 1.00 92.56 91 LEU A O 1
ATOM 751 N N . GLU A 1 92 ? -19.090 6.350 30.816 1.00 91.94 92 GLU A N 1
ATOM 752 C CA . GLU A 1 92 ? -20.540 6.168 30.948 1.00 91.94 92 GLU A CA 1
ATOM 753 C C . GLU A 1 92 ? -20.889 5.035 31.924 1.00 91.94 92 GLU A C 1
ATOM 755 O O . GLU A 1 92 ? -21.743 5.218 32.793 1.00 91.94 92 GLU A O 1
ATOM 760 N N . LEU A 1 93 ? -20.228 3.877 31.819 1.00 89.88 93 LEU A N 1
ATOM 761 C CA . LEU A 1 93 ? -20.467 2.730 32.702 1.00 89.88 93 LEU A CA 1
ATOM 762 C C . LEU A 1 93 ? -20.084 3.026 34.160 1.00 89.88 93 LEU A C 1
ATOM 764 O O . LEU A 1 93 ? -20.751 2.541 35.071 1.00 89.88 93 LEU A O 1
ATOM 768 N N . ASP A 1 94 ? -19.038 3.816 34.396 1.00 88.06 94 ASP A N 1
ATOM 769 C CA . ASP A 1 94 ? -18.604 4.245 35.731 1.00 88.06 94 ASP A CA 1
ATOM 770 C C . ASP A 1 94 ? -19.561 5.262 36.362 1.00 88.06 94 ASP A C 1
ATOM 772 O O . ASP A 1 94 ? -19.719 5.290 37.586 1.00 88.06 94 ASP A O 1
ATOM 776 N N . GLY A 1 95 ? -20.247 6.054 35.533 1.00 85.62 95 GLY A N 1
ATOM 777 C CA . GLY A 1 95 ? -21.351 6.915 35.955 1.00 85.62 95 GLY A CA 1
ATOM 778 C C . GLY A 1 95 ? -22.632 6.149 36.311 1.00 85.62 95 GLY A C 1
ATOM 779 O O . GLY A 1 95 ? -23.477 6.672 37.043 1.00 85.62 95 GLY A O 1
ATOM 780 N N . MET A 1 96 ? -22.792 4.910 35.833 1.00 83.94 96 MET A N 1
ATOM 781 C CA . MET A 1 96 ? -23.905 4.033 36.206 1.00 83.94 96 MET A CA 1
ATOM 782 C C . MET A 1 96 ? -23.608 3.367 37.560 1.00 83.94 96 MET A C 1
ATOM 784 O O . MET A 1 96 ? -22.509 2.865 37.773 1.00 83.94 96 MET A O 1
ATOM 788 N N . GLN A 1 97 ? -24.585 3.392 38.482 1.00 67.25 97 GLN A N 1
ATOM 789 C CA . GLN A 1 97 ? -24.489 2.953 39.890 1.00 67.25 97 GLN A CA 1
ATOM 790 C C . GLN A 1 97 ? -23.371 1.933 40.192 1.00 67.25 97 GLN A C 1
ATOM 792 O O . GLN A 1 97 ? -23.378 0.805 39.691 1.00 67.25 97 GLN A O 1
ATOM 797 N N . GLN A 1 98 ? -22.450 2.318 41.081 1.00 59.56 98 GLN A N 1
ATOM 798 C CA . GLN A 1 98 ? -21.353 1.463 41.537 1.00 59.56 98 GLN A CA 1
ATOM 799 C C . GLN A 1 98 ? -21.905 0.194 42.222 1.00 59.56 98 GLN A C 1
ATOM 801 O O . GLN A 1 98 ? -22.724 0.293 43.134 1.00 59.56 98 GLN A O 1
ATOM 806 N N . ASN A 1 99 ? -21.427 -0.985 41.795 1.00 62.78 99 ASN A N 1
ATOM 807 C CA . ASN A 1 99 ? -21.791 -2.343 42.254 1.00 62.78 99 ASN A CA 1
ATOM 808 C C . ASN A 1 99 ? -23.088 -2.962 41.690 1.00 62.78 99 ASN A C 1
ATOM 810 O O . ASN A 1 99 ? -23.821 -3.649 42.407 1.00 62.78 99 ASN A O 1
ATOM 814 N N . ASN A 1 100 ? -23.348 -2.801 40.389 1.00 78.94 100 ASN A N 1
ATOM 815 C CA . ASN A 1 100 ? -24.353 -3.601 39.684 1.00 78.94 100 ASN A CA 1
ATOM 816 C C . ASN A 1 100 ? -23.695 -4.756 38.902 1.00 78.94 100 ASN A C 1
ATOM 818 O O . ASN A 1 100 ? -23.006 -4.529 37.908 1.00 78.94 100 ASN A O 1
ATOM 822 N N . PHE A 1 101 ? -23.981 -6.003 39.297 1.00 87.62 101 PHE A N 1
ATOM 823 C CA . PHE A 1 101 ? -23.493 -7.219 38.623 1.00 87.62 101 PHE A CA 1
ATOM 824 C C . PHE A 1 101 ? -23.773 -7.229 37.106 1.00 87.62 101 PHE A C 1
ATOM 826 O O . PHE A 1 101 ? -22.991 -7.773 36.324 1.00 87.62 101 PHE A O 1
ATOM 833 N N . CYS A 1 102 ? -24.878 -6.614 36.672 1.00 89.88 102 CYS A N 1
ATOM 834 C CA . CYS A 1 102 ? -25.217 -6.473 35.257 1.00 89.88 102 CYS A CA 1
ATOM 835 C C . CYS A 1 102 ? -24.196 -5.599 34.506 1.00 89.88 102 CYS A C 1
ATOM 837 O O . CYS A 1 102 ? -23.719 -5.995 33.441 1.00 89.88 102 CYS A O 1
ATOM 839 N N . ILE A 1 103 ? -23.802 -4.463 35.091 1.00 90.88 103 ILE A N 1
ATOM 840 C CA . ILE A 1 103 ? -22.816 -3.534 34.519 1.00 90.88 103 ILE A CA 1
ATOM 841 C C . ILE A 1 103 ? -21.424 -4.174 34.484 1.00 90.88 103 ILE A C 1
ATOM 843 O O . ILE A 1 103 ? -20.737 -4.092 33.467 1.00 90.88 103 ILE A O 1
ATOM 847 N N . ASP A 1 104 ? -21.032 -4.906 35.529 1.00 89.81 104 ASP A N 1
ATOM 848 C CA . ASP A 1 104 ? -19.733 -5.594 35.560 1.00 89.81 104 ASP A CA 1
ATOM 849 C C . ASP A 1 104 ? -19.621 -6.682 34.485 1.00 89.81 104 ASP A C 1
ATOM 851 O O . ASP A 1 104 ? -18.572 -6.865 33.860 1.00 89.81 104 ASP A O 1
ATOM 855 N N . ARG A 1 105 ? -20.720 -7.389 34.199 1.00 90.88 105 ARG A N 1
ATOM 856 C CA . ARG A 1 105 ? -20.762 -8.348 33.089 1.00 90.88 105 ARG A CA 1
ATOM 857 C C . ARG A 1 105 ? -20.590 -7.657 31.733 1.00 90.88 105 ARG A C 1
ATOM 859 O O . ARG A 1 105 ? -19.921 -8.216 30.862 1.00 90.88 105 ARG A O 1
ATOM 866 N N . ILE A 1 106 ? -21.171 -6.471 31.557 1.00 91.88 106 ILE A N 1
ATOM 867 C CA . ILE A 1 106 ? -21.019 -5.661 30.340 1.00 91.88 106 ILE A CA 1
ATOM 868 C C . ILE A 1 106 ? -19.573 -5.189 30.191 1.00 91.88 106 ILE A C 1
ATOM 870 O O . ILE A 1 106 ? -18.989 -5.424 29.135 1.00 91.88 106 ILE A O 1
ATOM 874 N N . ARG A 1 107 ? -18.953 -4.650 31.253 1.00 91.62 107 ARG A N 1
ATOM 875 C CA . ARG A 1 107 ? -17.527 -4.268 31.258 1.00 91.62 107 ARG A CA 1
ATOM 876 C C . ARG A 1 107 ? -16.632 -5.421 30.801 1.00 91.62 107 ARG A C 1
ATOM 878 O O . ARG A 1 107 ? -15.861 -5.275 29.856 1.00 91.62 107 ARG A O 1
ATOM 885 N N . ASN A 1 108 ? -16.787 -6.593 31.420 1.00 91.19 108 ASN A N 1
ATOM 886 C CA . ASN A 1 108 ? -15.986 -7.775 31.090 1.00 91.19 108 ASN A CA 1
ATOM 887 C C . ASN A 1 108 ? -16.186 -8.233 29.638 1.00 91.19 108 ASN A C 1
ATOM 889 O O . ASN A 1 108 ? -15.226 -8.582 28.951 1.00 91.19 108 ASN A O 1
ATOM 893 N N . ARG A 1 109 ? -17.431 -8.221 29.148 1.00 91.56 109 ARG A N 1
ATOM 894 C CA . ARG A 1 109 ? -17.728 -8.574 27.756 1.00 91.56 109 ARG A CA 1
ATOM 895 C C . ARG A 1 109 ? -17.122 -7.569 26.784 1.00 91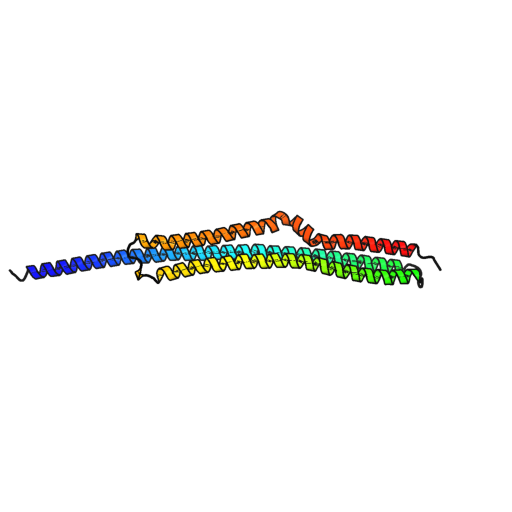.56 109 ARG A C 1
ATOM 897 O O . ARG A 1 109 ? -16.568 -7.979 25.766 1.00 91.56 109 ARG A O 1
ATOM 904 N N . PHE A 1 110 ? -17.235 -6.279 27.077 1.00 94.06 110 PHE A N 1
ATOM 905 C CA . PHE A 1 110 ? -16.720 -5.241 26.203 1.00 94.06 110 PHE A CA 1
ATOM 906 C C . PHE A 1 110 ? -15.192 -5.252 26.138 1.00 94.06 110 PHE A C 1
ATOM 908 O O . PHE A 1 110 ? -14.649 -5.149 25.045 1.00 94.06 110 PHE A O 1
ATOM 915 N N . ALA A 1 111 ? -14.495 -5.509 27.248 1.00 92.69 111 ALA A N 1
ATOM 916 C CA . ALA A 1 111 ? -13.039 -5.680 27.243 1.00 92.69 111 ALA A CA 1
ATOM 917 C C . ALA A 1 111 ? -12.576 -6.767 26.247 1.00 92.69 111 ALA A C 1
ATOM 919 O O . ALA A 1 111 ? -11.589 -6.590 25.532 1.00 92.69 111 ALA A O 1
ATOM 920 N N . LEU A 1 112 ? -13.329 -7.868 26.125 1.00 93.75 112 LEU A N 1
ATOM 921 C CA . LEU A 1 112 ? -13.065 -8.898 25.113 1.00 93.75 112 LEU A CA 1
ATOM 922 C C . LEU A 1 112 ? -13.340 -8.409 23.683 1.00 93.75 112 LEU A C 1
ATOM 924 O O . LEU A 1 112 ? -12.631 -8.808 22.758 1.00 93.75 112 LEU A O 1
ATOM 928 N N . GLN A 1 113 ? -14.351 -7.556 23.480 1.00 93.44 113 GLN A N 1
ATOM 929 C CA . GLN A 1 113 ? -14.600 -6.940 22.173 1.00 93.44 113 GLN A CA 1
ATOM 930 C C . GLN A 1 113 ? -13.458 -6.005 21.787 1.00 93.44 113 GLN A C 1
ATOM 932 O O . GLN A 1 113 ? -12.955 -6.127 20.676 1.00 93.44 113 GLN A O 1
ATOM 937 N N . VAL A 1 114 ? -12.989 -5.147 22.697 1.00 93.44 114 VAL A N 1
ATOM 938 C CA . VAL A 1 114 ? -11.835 -4.263 22.457 1.00 93.44 114 VAL A CA 1
ATOM 939 C C . VAL A 1 114 ? -10.633 -5.070 21.966 1.00 93.44 114 VAL A C 1
ATOM 941 O O . VAL A 1 114 ? -10.078 -4.766 20.912 1.00 93.44 114 VAL A O 1
ATOM 944 N N . LEU A 1 115 ? -10.292 -6.170 22.649 1.00 94.19 115 LEU A N 1
ATOM 945 C CA . LEU A 1 115 ? -9.196 -7.051 22.228 1.00 94.19 115 LEU A CA 1
ATOM 946 C C . LEU A 1 115 ? -9.423 -7.650 20.829 1.00 94.19 115 LEU A C 1
ATOM 948 O O . LEU A 1 115 ? -8.510 -7.696 19.999 1.00 94.19 115 LEU A O 1
ATOM 952 N N . ARG A 1 116 ? -10.647 -8.115 20.555 1.00 95.56 116 ARG A N 1
ATOM 953 C CA . ARG A 1 116 ? -11.011 -8.708 19.264 1.00 95.56 116 ARG A CA 1
ATOM 954 C C . ARG A 1 116 ? -10.887 -7.698 18.126 1.00 95.56 116 ARG A C 1
ATOM 956 O O . ARG A 1 116 ? -10.283 -8.011 17.104 1.00 95.56 116 ARG A O 1
ATOM 963 N N . TYR A 1 117 ? -11.443 -6.505 18.301 1.00 95.88 117 TYR A N 1
ATOM 964 C CA . TYR A 1 117 ? -11.385 -5.451 17.296 1.00 95.88 117 TYR A CA 1
ATOM 965 C C . TYR A 1 117 ? -9.956 -4.920 17.121 1.00 95.88 117 TYR A C 1
ATOM 967 O O . TYR A 1 117 ? -9.537 -4.736 15.986 1.00 95.88 117 TYR A O 1
ATOM 975 N N . GLY A 1 118 ? -9.153 -4.803 18.184 1.00 93.00 118 GLY A N 1
ATOM 976 C CA . GLY A 1 118 ? -7.727 -4.464 18.063 1.00 93.00 118 GLY A CA 1
ATOM 977 C C . GLY A 1 118 ? -6.921 -5.502 17.265 1.00 93.00 118 GLY A C 1
ATOM 978 O O . GLY A 1 118 ? -6.062 -5.150 16.455 1.00 93.00 118 GLY A O 1
ATOM 979 N N . THR A 1 119 ? -7.249 -6.790 17.419 1.00 95.75 119 THR A N 1
ATOM 980 C CA . THR A 1 119 ? -6.652 -7.869 16.609 1.00 95.75 119 THR A CA 1
ATOM 981 C C . THR A 1 119 ? -7.048 -7.747 15.136 1.00 95.75 119 THR A C 1
ATOM 983 O O . THR A 1 119 ? -6.213 -7.933 14.253 1.00 95.75 119 THR A O 1
ATOM 986 N N . PHE A 1 120 ? -8.312 -7.425 14.852 1.00 97.06 120 PHE A N 1
ATOM 987 C CA . PHE A 1 120 ? -8.776 -7.208 13.481 1.00 97.06 120 PHE A CA 1
ATOM 988 C C . PHE A 1 120 ? -8.149 -5.971 12.842 1.00 97.06 120 PHE A C 1
ATOM 990 O O . PHE A 1 120 ? -7.742 -6.052 11.689 1.00 97.06 120 PHE A O 1
ATOM 997 N N . LEU A 1 121 ? -7.976 -4.884 13.594 1.00 94.38 121 LEU A N 1
ATOM 998 C CA . LEU A 1 121 ? -7.323 -3.673 13.099 1.00 94.38 121 LEU A CA 1
ATOM 999 C C . LEU A 1 121 ? -5.855 -3.952 12.747 1.00 94.38 121 LEU A C 1
ATOM 1001 O O . LEU A 1 121 ? -5.379 -3.588 11.679 1.00 94.38 121 LEU A O 1
ATOM 1005 N N . SER A 1 122 ? -5.158 -4.706 13.604 1.00 94.12 122 SER A N 1
ATOM 1006 C CA . SER A 1 122 ? -3.783 -5.157 13.338 1.00 94.12 122 SER A CA 1
ATOM 1007 C C . SER A 1 122 ? -3.681 -6.029 12.080 1.00 94.12 122 SER A C 1
ATOM 1009 O O . SER A 1 122 ? -2.663 -6.022 11.390 1.00 94.12 122 SER A O 1
ATOM 1011 N N . ARG A 1 123 ? -4.732 -6.796 11.774 1.00 95.88 123 ARG A N 1
ATOM 1012 C CA . ARG A 1 123 ? -4.805 -7.590 10.548 1.00 95.88 123 ARG A CA 1
ATOM 1013 C C . ARG A 1 123 ? -5.034 -6.713 9.314 1.00 95.88 123 ARG A C 1
ATOM 1015 O O . ARG A 1 123 ? -4.367 -6.964 8.318 1.00 95.88 123 ARG A O 1
ATOM 1022 N N . CYS A 1 124 ? -5.912 -5.710 9.392 1.00 95.44 124 CYS A N 1
ATOM 1023 C CA . CYS A 1 124 ? -6.168 -4.772 8.295 1.00 95.44 124 CYS A CA 1
ATOM 1024 C C . CYS A 1 124 ? -4.865 -4.109 7.818 1.00 95.44 124 CYS A C 1
ATOM 1026 O O . CYS A 1 124 ? -4.482 -4.285 6.665 1.00 95.44 124 CYS A O 1
ATOM 1028 N N . ILE A 1 125 ? -4.107 -3.476 8.725 1.00 93.69 125 ILE A N 1
ATOM 1029 C CA . ILE A 1 125 ? -2.809 -2.876 8.366 1.00 93.69 125 ILE A CA 1
ATOM 1030 C C . ILE A 1 125 ? -1.812 -3.913 7.830 1.00 93.69 125 ILE A C 1
ATOM 1032 O O . ILE A 1 125 ? -1.013 -3.607 6.949 1.00 93.69 125 ILE A O 1
ATOM 1036 N N . GLY A 1 126 ? -1.844 -5.150 8.333 1.00 93.62 126 GLY A N 1
ATOM 1037 C CA . GLY A 1 126 ? -1.003 -6.232 7.825 1.00 93.62 126 GLY A CA 1
ATOM 1038 C C . GLY A 1 126 ? -1.289 -6.574 6.360 1.00 93.62 126 GLY A C 1
ATOM 1039 O O . GLY A 1 126 ? -0.350 -6.762 5.589 1.00 93.62 126 GLY A O 1
ATOM 1040 N N . GLU A 1 127 ? -2.564 -6.623 5.972 1.00 94.62 127 GLU A N 1
ATOM 1041 C CA . GLU A 1 127 ? -2.994 -6.891 4.594 1.00 94.62 127 GLU A CA 1
ATOM 1042 C C . GLU A 1 127 ? -2.604 -5.732 3.658 1.00 94.62 127 GLU A C 1
ATOM 1044 O O . GLU A 1 127 ? -1.990 -5.977 2.618 1.00 94.62 127 GLU A O 1
ATOM 1049 N N . SER A 1 128 ? -2.832 -4.479 4.063 1.00 93.81 128 SER A N 1
ATOM 1050 C CA . SER A 1 128 ? -2.456 -3.299 3.268 1.00 93.81 128 SER A CA 1
ATOM 1051 C C . SER A 1 128 ? -0.937 -3.167 3.103 1.00 93.81 128 SER A C 1
ATOM 1053 O O . SER A 1 128 ? -0.442 -2.895 2.011 1.00 93.81 128 SER A O 1
ATOM 1055 N N . ARG A 1 129 ? -0.159 -3.435 4.162 1.00 93.06 129 ARG A N 1
ATOM 1056 C CA . ARG A 1 129 ? 1.314 -3.428 4.087 1.00 93.06 129 ARG A CA 1
ATOM 1057 C C . ARG A 1 129 ? 1.870 -4.543 3.212 1.00 93.06 129 ARG A C 1
ATOM 1059 O O . ARG A 1 129 ? 2.904 -4.347 2.578 1.00 93.06 129 ARG A O 1
ATOM 1066 N N . GLU A 1 130 ? 1.228 -5.706 3.192 1.00 93.81 130 GLU A N 1
ATOM 1067 C CA . GLU A 1 130 ? 1.631 -6.800 2.311 1.00 93.81 130 GLU A CA 1
ATOM 1068 C C . GLU A 1 130 ? 1.424 -6.432 0.838 1.00 93.81 130 GLU A C 1
ATOM 1070 O O . GLU A 1 130 ? 2.280 -6.747 0.014 1.00 93.81 130 GLU A O 1
ATOM 1075 N N . GLU A 1 131 ? 0.348 -5.718 0.507 1.00 92.38 131 GLU A N 1
ATOM 1076 C CA . GLU A 1 131 ? 0.123 -5.226 -0.855 1.00 92.38 131 GLU A CA 1
ATOM 1077 C C . GLU A 1 131 ? 1.192 -4.203 -1.272 1.00 92.38 131 GLU A C 1
ATOM 1079 O O . GLU A 1 131 ? 1.854 -4.386 -2.294 1.00 92.38 131 GLU A O 1
ATOM 1084 N N . LEU A 1 132 ? 1.489 -3.212 -0.424 1.00 90.56 132 LEU A N 1
ATOM 1085 C CA . LEU A 1 132 ? 2.578 -2.257 -0.679 1.00 90.56 132 LEU A CA 1
ATOM 1086 C C . LEU A 1 132 ? 3.942 -2.951 -0.816 1.00 90.56 132 LEU A C 1
ATOM 1088 O O . LEU A 1 132 ? 4.759 -2.583 -1.661 1.00 90.56 132 LEU A O 1
ATOM 1092 N N . ARG A 1 133 ? 4.189 -4.011 -0.035 1.00 93.00 133 ARG A N 1
ATOM 1093 C CA . ARG A 1 133 ? 5.401 -4.831 -0.166 1.00 93.00 133 ARG A CA 1
ATOM 1094 C C . ARG A 1 133 ? 5.481 -5.501 -1.539 1.00 93.00 133 ARG A C 1
ATOM 1096 O O . ARG A 1 133 ? 6.578 -5.591 -2.090 1.00 93.00 133 ARG A O 1
ATOM 1103 N N . ARG A 1 134 ? 4.363 -5.976 -2.100 1.00 92.56 134 ARG A N 1
ATOM 1104 C CA . ARG A 1 134 ? 4.338 -6.555 -3.456 1.00 92.56 134 ARG A CA 1
ATOM 1105 C C . ARG A 1 134 ? 4.707 -5.521 -4.506 1.00 92.56 134 ARG A C 1
ATOM 1107 O O . ARG A 1 134 ? 5.453 -5.858 -5.417 1.00 92.56 134 ARG A O 1
ATOM 1114 N N . TRP A 1 135 ? 4.262 -4.277 -4.357 1.00 91.50 135 TRP A N 1
ATOM 1115 C CA . TRP A 1 135 ? 4.640 -3.201 -5.276 1.00 91.50 135 TRP A CA 1
ATOM 1116 C C . TRP A 1 135 ? 6.133 -2.892 -5.217 1.00 91.50 135 TRP A C 1
ATOM 1118 O O . TRP A 1 135 ? 6.761 -2.722 -6.263 1.00 91.50 135 TRP A O 1
ATOM 1128 N N . THR A 1 136 ? 6.728 -2.887 -4.020 1.00 91.25 136 THR A N 1
ATOM 1129 C CA . THR A 1 136 ? 8.184 -2.753 -3.860 1.00 91.25 136 THR A CA 1
ATOM 1130 C C . THR A 1 136 ? 8.921 -3.887 -4.559 1.00 91.25 136 THR A C 1
ATOM 1132 O O . THR A 1 136 ? 9.827 -3.628 -5.344 1.00 91.25 136 THR A O 1
ATOM 1135 N N . VAL A 1 137 ? 8.505 -5.136 -4.326 1.00 92.62 137 VAL A N 1
ATOM 1136 C CA . VAL A 1 137 ? 9.122 -6.312 -4.959 1.00 92.62 137 VAL A CA 1
ATOM 1137 C C . VAL A 1 137 ? 9.001 -6.242 -6.478 1.00 92.62 137 VAL A C 1
ATOM 1139 O O . VAL A 1 137 ? 10.000 -6.403 -7.167 1.00 92.62 137 VAL A O 1
ATOM 1142 N N . HIS A 1 138 ? 7.814 -5.934 -7.002 1.00 90.56 138 HIS A N 1
ATOM 1143 C CA . HIS A 1 138 ? 7.597 -5.814 -8.441 1.00 90.56 138 HIS A CA 1
ATOM 1144 C C . HIS A 1 138 ? 8.447 -4.697 -9.058 1.00 90.56 138 HIS A C 1
ATOM 1146 O O . HIS A 1 138 ? 9.052 -4.876 -10.115 1.00 90.56 138 HIS A O 1
ATOM 1152 N N . THR A 1 139 ? 8.552 -3.560 -8.364 1.00 88.62 139 THR A N 1
ATOM 1153 C CA . THR A 1 139 ? 9.456 -2.478 -8.756 1.00 88.62 139 THR A CA 1
ATOM 1154 C C . THR A 1 139 ? 10.887 -3.004 -8.810 1.00 88.62 139 THR A C 1
ATOM 1156 O O . THR A 1 139 ? 11.520 -2.905 -9.855 1.00 88.62 139 THR A O 1
ATOM 1159 N N . ASP A 1 140 ? 11.409 -3.604 -7.744 1.00 89.50 140 ASP A N 1
ATOM 1160 C CA . ASP A 1 140 ? 12.788 -4.100 -7.725 1.00 89.50 140 ASP A CA 1
ATOM 1161 C C . ASP A 1 140 ? 13.050 -5.162 -8.816 1.00 89.50 140 ASP A C 1
ATOM 1163 O O . ASP A 1 140 ? 14.077 -5.088 -9.489 1.00 89.50 140 ASP A O 1
ATOM 1167 N N . GLU A 1 141 ? 12.101 -6.064 -9.087 1.00 89.19 141 GLU A N 1
ATOM 1168 C CA . GLU A 1 141 ? 12.187 -7.070 -10.159 1.00 89.19 141 GLU A CA 1
ATOM 1169 C C . GLU A 1 141 ? 12.265 -6.446 -11.563 1.00 89.19 141 GLU A C 1
ATOM 1171 O O . GLU A 1 141 ? 13.107 -6.846 -12.380 1.00 89.19 141 GLU A O 1
ATOM 1176 N N . LEU A 1 142 ? 11.421 -5.445 -11.852 1.00 86.38 142 LEU A N 1
ATOM 1177 C CA . LEU A 1 142 ? 11.464 -4.699 -13.116 1.00 86.38 142 LEU A CA 1
ATOM 1178 C C . LEU A 1 142 ? 12.834 -4.037 -13.313 1.00 86.38 142 LEU A C 1
ATOM 1180 O O . LEU A 1 142 ? 13.409 -4.078 -14.405 1.00 86.38 142 LEU A O 1
ATOM 1184 N N . HIS A 1 143 ? 13.380 -3.451 -12.247 1.00 87.12 143 HIS A N 1
ATOM 1185 C CA . HIS A 1 143 ? 14.658 -2.744 -12.288 1.00 87.12 143 HIS A CA 1
ATOM 1186 C C . HIS A 1 143 ? 15.845 -3.695 -12.426 1.00 87.12 143 HIS A C 1
ATOM 1188 O O . HIS A 1 143 ? 16.734 -3.437 -13.240 1.00 87.12 143 HIS A O 1
ATOM 1194 N N . GLU A 1 144 ? 15.860 -4.803 -11.684 1.00 88.00 144 GLU A N 1
ATOM 1195 C CA . GLU A 1 144 ? 16.901 -5.826 -11.793 1.00 88.00 144 GLU A CA 1
ATOM 1196 C C . GLU A 1 144 ? 16.936 -6.414 -13.208 1.00 88.00 144 GLU A C 1
ATOM 1198 O O . GLU A 1 144 ? 17.996 -6.476 -13.838 1.00 88.00 144 GLU A O 1
ATOM 1203 N N . THR A 1 145 ? 15.770 -6.758 -13.759 1.00 85.62 145 THR A N 1
ATOM 1204 C CA . THR A 1 145 ? 15.650 -7.306 -15.118 1.00 85.62 145 THR A CA 1
ATOM 1205 C C . THR A 1 145 ? 16.168 -6.328 -16.175 1.00 85.62 145 THR A C 1
ATOM 1207 O O . THR A 1 145 ? 16.900 -6.721 -17.096 1.00 85.62 145 THR A O 1
ATOM 1210 N N . ALA A 1 146 ? 15.828 -5.043 -16.042 1.00 83.81 146 ALA A N 1
ATOM 1211 C CA . ALA A 1 146 ? 16.294 -4.004 -16.951 1.00 83.81 146 ALA A CA 1
ATOM 1212 C C . ALA A 1 146 ? 17.811 -3.792 -16.845 1.00 83.81 146 ALA A C 1
ATOM 1214 O O . ALA A 1 146 ? 18.498 -3.757 -17.869 1.00 83.81 146 ALA A O 1
ATOM 1215 N N . HIS A 1 147 ? 18.354 -3.735 -15.627 1.00 84.12 147 HIS A N 1
ATOM 1216 C CA . HIS A 1 147 ? 19.786 -3.558 -15.393 1.00 84.12 147 HIS A CA 1
ATOM 1217 C C . HIS A 1 147 ? 20.611 -4.734 -15.938 1.00 84.12 147 HIS A C 1
ATOM 1219 O O . HIS A 1 147 ? 21.605 -4.527 -16.639 1.00 84.12 147 HIS A O 1
ATOM 1225 N N . LEU A 1 148 ? 20.168 -5.976 -15.709 1.00 83.19 148 LEU A N 1
ATOM 1226 C CA . LEU A 1 148 ? 20.803 -7.170 -16.275 1.00 83.19 148 LEU A CA 1
ATOM 1227 C C . LEU A 1 148 ? 20.822 -7.125 -17.807 1.00 83.19 148 LEU A C 1
ATOM 1229 O O . LEU A 1 148 ? 21.859 -7.384 -18.423 1.00 83.19 148 LEU A O 1
ATOM 1233 N N . SER A 1 149 ? 19.695 -6.762 -18.421 1.00 78.25 149 SER A N 1
ATOM 1234 C CA . SER A 1 149 ? 19.566 -6.686 -19.879 1.00 78.25 149 SER A CA 1
ATOM 1235 C C . SER A 1 149 ? 20.479 -5.612 -20.479 1.00 78.25 149 SER A C 1
ATOM 1237 O O . SER A 1 149 ? 21.149 -5.865 -21.481 1.00 78.25 149 SER A O 1
ATOM 1239 N N . LEU A 1 150 ? 20.559 -4.432 -19.858 1.00 79.94 150 LEU A N 1
ATOM 1240 C CA . LEU A 1 150 ? 21.434 -3.347 -20.308 1.00 79.94 150 LEU A CA 1
ATOM 1241 C C . LEU A 1 150 ? 22.917 -3.709 -20.201 1.00 79.94 150 LEU A C 1
ATOM 1243 O O . LEU A 1 150 ? 23.665 -3.543 -21.169 1.00 79.94 150 LEU A O 1
ATOM 1247 N N . ASN A 1 151 ? 23.332 -4.267 -19.063 1.00 79.62 151 ASN A N 1
ATOM 1248 C CA . ASN A 1 151 ? 24.722 -4.660 -18.836 1.00 79.62 151 ASN A CA 1
ATOM 1249 C C . ASN A 1 151 ? 25.169 -5.771 -19.789 1.00 79.62 151 ASN A C 1
ATOM 1251 O O . ASN A 1 151 ? 26.302 -5.762 -20.271 1.00 79.62 151 ASN A O 1
ATOM 1255 N N . GLN A 1 152 ? 24.289 -6.726 -20.105 1.00 75.81 152 GLN A N 1
ATOM 1256 C CA . GLN A 1 152 ? 24.587 -7.756 -21.101 1.00 75.81 152 GLN A CA 1
ATOM 1257 C C . GLN A 1 152 ? 24.868 -7.148 -22.479 1.00 75.81 152 GLN A C 1
ATOM 1259 O O . GLN A 1 152 ? 25.831 -7.547 -23.133 1.00 75.81 152 GLN A O 1
ATOM 1264 N N . VAL A 1 153 ? 24.084 -6.157 -22.911 1.00 71.75 153 VAL A N 1
ATOM 1265 C CA . VAL A 1 153 ? 24.281 -5.506 -24.215 1.00 71.75 153 VAL A CA 1
ATOM 1266 C C . VAL A 1 153 ? 25.584 -4.707 -24.257 1.00 71.75 153 VAL A C 1
ATOM 1268 O O . VAL A 1 153 ? 26.315 -4.792 -25.246 1.00 71.75 153 VAL A O 1
ATOM 1271 N N . GLN A 1 154 ? 25.930 -4.003 -23.178 1.00 69.12 154 GLN A N 1
ATOM 1272 C CA . GLN A 1 154 ? 27.200 -3.280 -23.096 1.00 69.12 154 GLN A CA 1
ATOM 1273 C C . GLN A 1 154 ? 28.408 -4.234 -23.105 1.00 69.12 154 GLN A C 1
ATOM 1275 O O . GLN A 1 154 ? 29.366 -4.015 -23.849 1.00 69.12 154 GLN A O 1
ATOM 1280 N N . ASN A 1 155 ? 28.335 -5.345 -22.365 1.00 71.19 155 ASN A N 1
ATOM 1281 C CA . ASN A 1 155 ? 29.375 -6.379 -22.355 1.00 71.19 155 ASN A CA 1
ATOM 1282 C C . ASN A 1 155 ? 29.538 -7.065 -23.724 1.00 71.19 155 ASN A C 1
ATOM 1284 O O . ASN A 1 155 ? 30.659 -7.357 -24.145 1.00 71.19 155 ASN A O 1
ATOM 1288 N N . LEU A 1 156 ? 28.440 -7.298 -24.451 1.00 68.25 156 LEU A N 1
ATOM 1289 C CA . LEU A 1 156 ? 28.480 -7.809 -25.826 1.00 68.25 156 LEU A CA 1
ATOM 1290 C C . LEU A 1 156 ? 29.111 -6.801 -26.796 1.00 68.25 156 LEU A C 1
ATOM 1292 O O . LEU A 1 156 ? 29.859 -7.209 -27.688 1.00 68.25 156 LEU A O 1
ATOM 1296 N N . GLY A 1 157 ? 28.864 -5.503 -26.606 1.00 65.81 157 GLY A N 1
ATOM 1297 C CA . GLY A 1 157 ? 29.539 -4.432 -27.344 1.00 65.81 157 GLY A CA 1
ATOM 1298 C C . GLY A 1 157 ? 31.044 -4.442 -27.125 1.00 65.81 157 GLY A C 1
ATOM 1299 O O . GLY A 1 157 ? 31.803 -4.475 -28.093 1.00 65.81 157 GLY A O 1
ATOM 1300 N N . LEU A 1 158 ? 31.477 -4.527 -25.865 1.00 67.94 158 LEU A N 1
ATOM 1301 C CA . LEU A 1 158 ? 32.893 -4.604 -25.513 1.00 67.94 158 LEU A CA 1
ATOM 1302 C C . LEU A 1 158 ? 33.572 -5.843 -26.124 1.00 67.94 158 LEU A C 1
ATOM 1304 O O . LEU A 1 158 ? 34.632 -5.730 -26.739 1.00 67.94 158 LEU A O 1
ATOM 1308 N N . ASN A 1 159 ? 32.935 -7.013 -26.015 1.00 65.44 159 ASN A N 1
ATOM 1309 C CA . ASN A 1 159 ? 33.440 -8.266 -26.586 1.00 65.44 159 ASN A CA 1
ATOM 1310 C C . ASN A 1 159 ? 33.498 -8.253 -28.120 1.00 65.44 159 ASN A C 1
ATOM 1312 O O . ASN A 1 159 ? 34.393 -8.857 -28.706 1.00 65.44 159 ASN A O 1
ATOM 1316 N N . SER A 1 160 ? 32.574 -7.559 -28.786 1.00 61.72 160 SER A N 1
ATOM 1317 C CA . SER A 1 160 ? 32.594 -7.446 -30.249 1.00 61.72 160 SER A CA 1
ATOM 1318 C C . SER A 1 160 ? 33.830 -6.685 -30.745 1.00 61.72 160 SER A C 1
ATOM 1320 O O . SER A 1 160 ? 34.327 -6.972 -31.827 1.00 61.72 160 SER A O 1
ATOM 1322 N N . MET A 1 161 ? 34.382 -5.766 -29.945 1.00 61.06 161 MET A N 1
ATOM 1323 C CA . MET A 1 161 ? 35.589 -5.013 -30.310 1.00 61.06 161 MET A CA 1
ATOM 1324 C C . 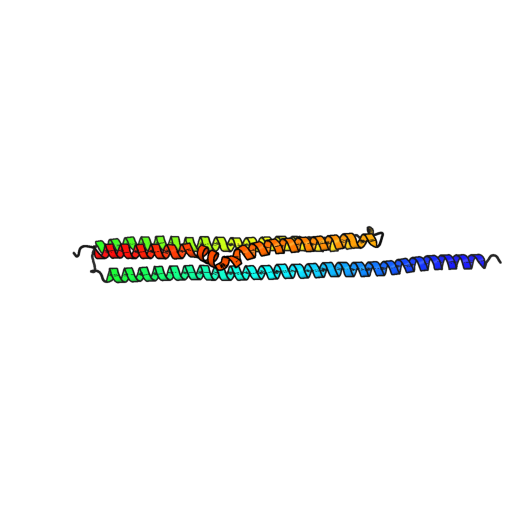MET A 1 161 ? 36.892 -5.762 -30.032 1.00 61.06 161 MET A C 1
ATOM 1326 O O . MET A 1 161 ? 37.894 -5.525 -30.707 1.00 61.06 161 MET A O 1
ATOM 1330 N N . THR A 1 162 ? 36.906 -6.668 -29.050 1.00 60.31 162 THR A N 1
ATOM 1331 C CA . THR A 1 162 ? 38.098 -7.476 -28.751 1.00 60.31 162 THR A CA 1
ATOM 1332 C C . THR A 1 162 ? 38.338 -8.560 -29.806 1.00 60.31 162 THR A C 1
ATOM 1334 O O . THR A 1 162 ? 39.475 -8.986 -29.993 1.00 60.31 162 THR A O 1
ATOM 1337 N N . GLN A 1 163 ? 37.312 -8.943 -30.576 1.00 58.03 163 GLN A N 1
ATOM 1338 C CA . GLN A 1 163 ? 37.381 -9.922 -31.675 1.00 58.03 163 GLN A CA 1
ATOM 1339 C C . GLN A 1 163 ? 37.816 -9.306 -33.022 1.00 58.03 163 GLN A C 1
ATOM 1341 O O . GLN A 1 163 ? 37.253 -9.593 -34.084 1.00 58.03 163 GLN A O 1
ATOM 1346 N N . ARG A 1 164 ? 38.853 -8.463 -32.966 1.00 51.50 164 ARG A N 1
ATOM 1347 C CA . ARG A 1 164 ? 39.376 -7.616 -34.056 1.00 51.50 164 ARG A CA 1
ATOM 1348 C C . ARG A 1 164 ? 39.702 -8.369 -35.358 1.00 51.50 164 ARG A C 1
ATOM 1350 O O . ARG A 1 164 ? 39.609 -7.783 -36.430 1.00 51.50 164 ARG A O 1
ATOM 1357 N N . ASP A 1 165 ? 40.017 -9.662 -35.275 1.00 47.91 165 ASP A N 1
ATOM 1358 C CA . ASP A 1 165 ? 40.427 -10.502 -36.413 1.00 47.91 165 ASP A CA 1
ATOM 1359 C C . ASP A 1 165 ? 39.277 -10.888 -37.368 1.00 47.91 165 ASP A C 1
ATOM 1361 O O . ASP A 1 165 ? 39.518 -11.452 -38.435 1.00 47.91 165 ASP A O 1
ATOM 1365 N N . SER A 1 166 ? 38.022 -10.602 -37.005 1.00 49.75 166 SER A N 1
ATOM 1366 C CA . SER A 1 166 ? 36.836 -10.991 -37.788 1.00 49.75 166 SER A CA 1
ATOM 1367 C C . SER A 1 166 ? 36.367 -9.946 -38.807 1.00 49.75 166 SER A C 1
ATOM 1369 O O . SER A 1 166 ? 35.568 -10.262 -39.692 1.00 49.75 166 SER A O 1
ATOM 1371 N N . PHE A 1 167 ? 36.878 -8.717 -38.734 1.00 53.34 167 PHE A N 1
ATOM 1372 C CA . PHE A 1 167 ? 36.390 -7.618 -39.555 1.00 53.34 167 PHE A CA 1
ATOM 1373 C C . PHE A 1 167 ? 37.315 -7.357 -40.743 1.00 53.34 167 PHE A C 1
ATOM 1375 O O . PHE A 1 167 ? 38.385 -6.767 -40.622 1.00 53.34 167 PHE A O 1
ATOM 1382 N N . THR A 1 168 ? 36.905 -7.834 -41.913 1.00 52.78 168 THR A N 1
ATOM 1383 C CA . THR A 1 168 ? 37.714 -7.792 -43.143 1.00 52.78 168 THR A CA 1
ATOM 1384 C C . THR A 1 168 ? 37.266 -6.715 -44.137 1.00 52.78 168 THR A C 1
ATOM 1386 O O . THR A 1 168 ? 37.932 -6.523 -45.149 1.00 52.78 168 THR A O 1
ATOM 1389 N N . THR A 1 169 ? 36.162 -5.999 -43.870 1.00 50.50 169 THR A N 1
ATOM 1390 C CA . THR A 1 169 ? 35.596 -4.953 -44.753 1.00 50.50 169 THR A CA 1
ATOM 1391 C C . THR A 1 169 ? 34.821 -3.891 -43.966 1.00 50.50 169 THR A C 1
ATOM 1393 O O . THR A 1 169 ? 34.132 -4.237 -43.008 1.00 50.50 169 THR A O 1
ATOM 1396 N N . THR A 1 170 ? 34.886 -2.621 -44.381 1.00 52.09 170 THR A N 1
ATOM 1397 C CA . THR A 1 170 ? 34.257 -1.435 -43.748 1.00 52.09 170 THR A CA 1
ATOM 1398 C C . THR A 1 170 ? 32.738 -1.581 -43.519 1.00 52.09 170 THR A C 1
ATOM 1400 O O . THR A 1 170 ? 32.215 -1.150 -42.494 1.00 52.09 170 THR A O 1
ATOM 1403 N N . ASP A 1 171 ? 32.030 -2.315 -44.385 1.00 48.56 171 ASP A N 1
ATOM 1404 C CA . ASP A 1 171 ? 30.589 -2.602 -44.237 1.00 48.56 171 ASP A CA 1
ATOM 1405 C C . ASP A 1 171 ? 30.259 -3.655 -43.155 1.00 48.56 171 ASP A C 1
ATOM 1407 O O . ASP A 1 171 ? 29.131 -3.727 -42.660 1.00 48.56 171 ASP A O 1
ATOM 1411 N N . SER A 1 172 ? 31.232 -4.476 -42.742 1.00 54.84 172 SER A N 1
ATOM 1412 C CA . SER A 1 172 ? 31.029 -5.529 -41.732 1.00 54.84 172 SER A CA 1
ATOM 1413 C C . SER A 1 172 ? 31.027 -5.015 -40.283 1.00 54.84 172 SER A C 1
ATOM 1415 O O . SER A 1 172 ? 30.619 -5.746 -39.379 1.00 54.84 172 SER A O 1
ATOM 1417 N N . PHE A 1 173 ? 31.429 -3.757 -40.057 1.00 57.22 173 PHE A N 1
ATOM 1418 C CA . PHE A 1 173 ? 31.640 -3.175 -38.723 1.00 57.22 173 PHE A CA 1
ATOM 1419 C C . PHE A 1 173 ? 30.386 -2.525 -38.123 1.00 57.22 173 PHE A C 1
ATOM 1421 O O . PHE A 1 173 ? 30.096 -2.692 -36.938 1.00 57.22 173 PHE A O 1
ATOM 1428 N N . TYR A 1 174 ? 29.604 -1.814 -38.937 1.00 59.31 174 TYR A N 1
ATOM 1429 C CA . TYR A 1 174 ? 28.416 -1.092 -38.471 1.00 59.31 174 TYR A CA 1
ATOM 1430 C C . TYR A 1 174 ? 27.272 -2.021 -38.073 1.00 59.31 174 TYR A C 1
ATOM 1432 O O . TYR A 1 174 ? 26.474 -1.700 -37.195 1.00 59.31 174 TYR A O 1
ATOM 1440 N N . SER A 1 175 ? 27.165 -3.175 -38.730 1.00 67.56 175 SER A N 1
ATOM 1441 C CA . SER A 1 175 ? 26.034 -4.086 -38.553 1.00 67.56 175 SER A CA 1
ATOM 1442 C C . SER A 1 175 ? 25.957 -4.678 -37.131 1.00 67.56 175 SER A C 1
ATOM 1444 O O . SER A 1 175 ? 24.886 -4.590 -36.521 1.00 67.56 175 SER A O 1
ATOM 1446 N N . PRO A 1 176 ? 27.053 -5.187 -36.525 1.00 68.69 176 PRO A N 1
ATOM 1447 C CA . PRO A 1 176 ? 27.033 -5.667 -35.142 1.00 68.69 176 PRO A CA 1
ATOM 1448 C C . PRO A 1 176 ? 26.735 -4.580 -34.102 1.00 68.69 176 PRO A C 1
ATOM 1450 O O . PRO A 1 176 ? 25.895 -4.804 -33.232 1.00 68.69 176 PRO A O 1
ATOM 1453 N N . ILE A 1 177 ? 27.355 -3.396 -34.199 1.00 67.56 177 ILE A N 1
ATOM 1454 C CA . ILE A 1 177 ? 27.142 -2.319 -33.215 1.00 67.56 177 ILE A CA 1
ATOM 1455 C C . ILE A 1 177 ? 25.731 -1.733 -33.340 1.00 67.56 177 ILE A C 1
ATOM 1457 O O . ILE A 1 177 ? 25.033 -1.609 -32.335 1.00 67.56 177 ILE A O 1
ATOM 1461 N N . ASN A 1 178 ? 25.238 -1.489 -34.560 1.00 70.00 178 ASN A N 1
ATOM 1462 C CA . ASN A 1 178 ? 23.851 -1.060 -34.772 1.00 70.00 178 ASN A CA 1
ATOM 1463 C C . ASN A 1 178 ? 22.841 -2.098 -34.280 1.00 70.00 178 ASN A C 1
ATOM 1465 O O . ASN A 1 178 ? 21.779 -1.743 -33.766 1.00 70.00 178 ASN A O 1
ATOM 1469 N N . ARG A 1 179 ? 23.146 -3.392 -34.421 1.00 77.06 179 ARG A N 1
ATOM 1470 C CA . ARG A 1 179 ? 22.318 -4.455 -33.847 1.00 77.06 179 ARG A CA 1
ATOM 1471 C C . ARG A 1 179 ? 22.288 -4.361 -32.323 1.00 77.06 179 ARG A C 1
ATOM 1473 O O . ARG A 1 179 ? 21.208 -4.473 -31.755 1.00 77.06 179 ARG A O 1
ATOM 1480 N N . LEU A 1 180 ? 23.426 -4.137 -31.671 1.00 71.38 180 LEU A N 1
ATOM 1481 C CA . LEU A 1 180 ? 23.496 -3.985 -30.216 1.00 71.38 180 LEU A CA 1
ATOM 1482 C C . LEU A 1 180 ? 22.775 -2.725 -29.729 1.00 71.38 180 LEU A C 1
ATOM 1484 O O . LEU A 1 180 ? 21.987 -2.826 -28.797 1.00 71.38 180 LEU A O 1
ATOM 1488 N N . LEU A 1 181 ? 22.937 -1.584 -30.406 1.00 68.62 181 LEU A N 1
ATOM 1489 C CA . LEU A 1 181 ? 22.168 -0.362 -30.135 1.00 68.62 181 LEU A CA 1
ATOM 1490 C C . LEU A 1 181 ? 20.657 -0.606 -30.253 1.00 68.62 181 LEU A C 1
ATOM 1492 O O . LEU A 1 181 ? 19.894 -0.205 -29.381 1.00 68.62 181 LEU A O 1
ATOM 1496 N N . ARG A 1 182 ? 20.208 -1.321 -31.294 1.00 78.62 182 ARG A N 1
ATOM 1497 C CA . ARG A 1 182 ? 18.791 -1.697 -31.448 1.00 78.62 182 ARG A CA 1
ATOM 1498 C C . ARG A 1 182 ? 18.306 -2.609 -30.326 1.00 78.62 182 ARG A C 1
ATOM 1500 O O . ARG A 1 182 ? 17.187 -2.418 -29.860 1.00 78.62 182 ARG A O 1
ATOM 1507 N N . ILE A 1 183 ? 19.122 -3.575 -29.898 1.00 78.75 183 ILE A N 1
ATOM 1508 C CA . ILE A 1 183 ? 18.787 -4.444 -28.763 1.00 78.75 183 ILE A CA 1
ATOM 1509 C C . ILE A 1 183 ? 18.672 -3.597 -27.494 1.00 78.75 183 ILE A C 1
ATOM 1511 O O . ILE A 1 183 ? 17.651 -3.692 -26.821 1.00 78.75 183 ILE A O 1
ATOM 1515 N N . LEU A 1 184 ? 19.643 -2.720 -27.220 1.00 72.44 184 LEU A N 1
ATOM 1516 C CA . LEU A 1 184 ? 19.630 -1.820 -26.067 1.00 72.44 184 LEU A CA 1
ATOM 1517 C C . LEU A 1 184 ? 18.355 -0.970 -26.045 1.00 72.44 184 LEU A C 1
ATOM 1519 O O . LEU A 1 184 ? 17.601 -1.023 -25.082 1.00 72.44 184 LEU A O 1
ATOM 1523 N N . LEU A 1 185 ? 18.056 -0.279 -27.148 1.00 76.25 185 LEU A N 1
ATOM 1524 C CA . LEU A 1 185 ? 16.849 0.537 -27.288 1.00 76.25 185 LEU A CA 1
ATOM 1525 C C . LEU A 1 185 ? 15.567 -0.288 -27.131 1.00 76.25 185 LEU A C 1
ATOM 1527 O O . LEU A 1 185 ? 14.612 0.186 -26.522 1.00 76.25 185 LEU A O 1
ATOM 1531 N N . SER A 1 186 ? 15.526 -1.517 -27.659 1.00 81.31 186 SER A N 1
ATOM 1532 C CA . SER A 1 186 ? 14.359 -2.394 -27.519 1.00 81.31 186 SER A CA 1
ATOM 1533 C C . SER A 1 186 ? 14.148 -2.874 -26.082 1.00 81.31 186 SER A C 1
ATOM 1535 O O . SER A 1 186 ? 13.011 -2.886 -25.615 1.00 81.31 186 SER A O 1
ATOM 1537 N N . SER A 1 187 ? 15.227 -3.205 -25.366 1.00 77.88 187 SER A N 1
ATOM 1538 C CA . SER A 1 187 ? 15.183 -3.613 -23.961 1.00 77.88 187 SER A CA 1
ATOM 1539 C C . SER A 1 187 ? 14.774 -2.447 -23.066 1.00 77.88 187 SER A C 1
ATOM 1541 O O . SER A 1 187 ? 13.871 -2.605 -22.248 1.00 77.88 187 SER A O 1
ATOM 1543 N N . THR A 1 188 ? 15.364 -1.262 -23.271 1.00 77.69 188 THR A N 1
ATOM 1544 C CA . THR A 1 188 ? 14.969 -0.039 -22.559 1.00 77.69 188 THR A CA 1
ATOM 1545 C C . THR A 1 188 ? 13.503 0.277 -22.822 1.00 77.69 188 THR A C 1
ATOM 1547 O O . THR A 1 188 ? 12.756 0.508 -21.881 1.00 77.69 188 THR A O 1
ATOM 1550 N N . ARG A 1 189 ? 13.056 0.237 -24.083 1.00 83.12 189 ARG A N 1
ATOM 1551 C CA . ARG A 1 189 ? 11.658 0.510 -24.435 1.00 83.12 189 ARG A CA 1
ATOM 1552 C C . ARG A 1 189 ? 10.694 -0.448 -23.743 1.00 83.12 189 ARG A C 1
ATOM 1554 O O . ARG A 1 189 ? 9.712 0.012 -23.183 1.00 83.12 189 ARG A O 1
ATOM 1561 N N . ARG A 1 190 ? 10.985 -1.750 -23.760 1.00 83.69 190 ARG A N 1
ATOM 1562 C CA . ARG A 1 190 ? 10.148 -2.748 -23.090 1.00 83.69 190 ARG A CA 1
ATOM 1563 C C . ARG A 1 190 ? 10.025 -2.463 -21.592 1.00 83.69 190 ARG A C 1
ATOM 1565 O O . ARG A 1 190 ? 8.918 -2.485 -21.075 1.00 83.69 190 ARG A O 1
ATOM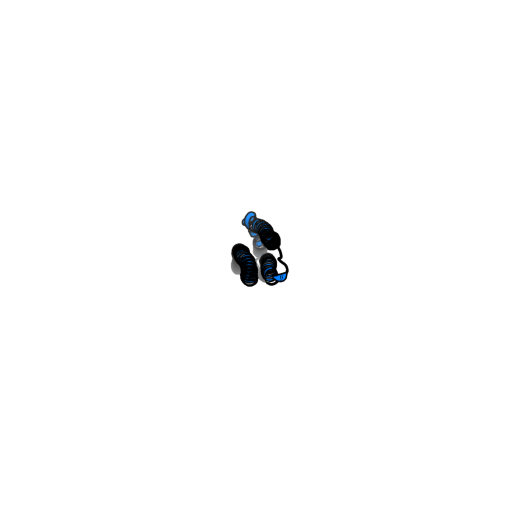 1572 N N . TYR A 1 191 ? 11.139 -2.156 -20.928 1.00 85.69 191 TYR A N 1
ATOM 1573 C CA . TYR A 1 191 ? 11.112 -1.735 -19.528 1.00 85.69 191 TYR A CA 1
ATOM 1574 C C . TYR A 1 191 ? 10.253 -0.478 -19.330 1.00 85.69 191 TYR A C 1
ATOM 1576 O O . TYR A 1 191 ? 9.444 -0.451 -18.414 1.00 85.69 191 TYR A O 1
ATOM 1584 N N . MET A 1 192 ? 10.397 0.545 -20.182 1.00 83.19 192 MET A N 1
ATOM 1585 C CA . MET A 1 192 ? 9.601 1.774 -20.064 1.00 83.19 192 MET A CA 1
ATOM 1586 C C . MET A 1 192 ? 8.105 1.495 -20.246 1.00 83.19 192 MET A C 1
ATOM 1588 O O . MET A 1 192 ? 7.299 2.067 -19.524 1.00 83.19 192 MET A O 1
ATOM 1592 N N . ASP A 1 193 ? 7.734 0.615 -21.177 1.00 87.75 193 ASP A N 1
ATOM 1593 C CA . ASP A 1 193 ? 6.339 0.236 -21.412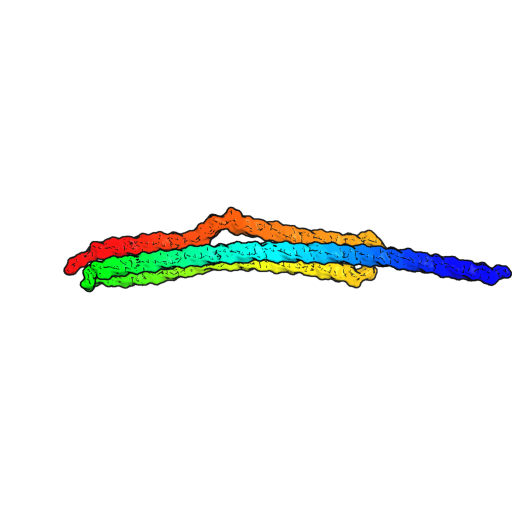 1.00 87.75 193 ASP A CA 1
ATOM 1594 C C . ASP A 1 193 ? 5.755 -0.508 -20.191 1.00 87.75 193 ASP A C 1
ATOM 1596 O O . ASP A 1 193 ? 4.693 -0.126 -19.703 1.00 87.75 193 ASP A O 1
ATOM 1600 N N . GLU A 1 194 ? 6.472 -1.505 -19.651 1.00 87.19 194 GLU A N 1
ATOM 1601 C CA . GLU A 1 194 ? 6.066 -2.257 -18.448 1.00 87.19 194 GLU A CA 1
ATOM 1602 C C . GLU A 1 194 ? 6.012 -1.350 -17.201 1.00 87.19 194 GLU A C 1
ATOM 1604 O O . GLU A 1 194 ? 5.061 -1.404 -16.420 1.00 87.19 194 GLU A O 1
ATOM 1609 N N . PHE A 1 195 ? 6.995 -0.459 -17.041 1.00 88.50 195 PHE A N 1
ATOM 1610 C CA . PHE A 1 195 ? 7.026 0.528 -15.963 1.00 88.50 195 PHE A CA 1
ATOM 1611 C C . PHE A 1 195 ? 5.844 1.491 -16.042 1.00 88.50 195 PHE A C 1
ATOM 1613 O O . PHE A 1 195 ? 5.217 1.769 -15.026 1.00 88.50 195 PHE A O 1
ATOM 1620 N N . GLU A 1 196 ? 5.533 2.016 -17.228 1.00 87.81 196 GLU A N 1
ATOM 1621 C CA . GLU A 1 196 ? 4.426 2.955 -17.384 1.00 87.81 196 GLU A CA 1
ATOM 1622 C C . GLU A 1 196 ? 3.070 2.284 -17.196 1.00 87.81 196 GLU A C 1
ATOM 1624 O O . GLU A 1 196 ? 2.170 2.898 -16.633 1.00 87.81 196 GLU A O 1
ATOM 1629 N N . GLU A 1 197 ? 2.908 1.031 -17.617 1.00 88.50 197 GLU A N 1
ATOM 1630 C CA . GLU A 1 197 ? 1.706 0.256 -17.311 1.00 88.50 197 GLU A CA 1
ATOM 1631 C C . GLU A 1 197 ? 1.523 0.097 -15.797 1.00 88.50 197 GLU A C 1
ATOM 1633 O O . GLU A 1 197 ? 0.463 0.440 -15.264 1.00 88.50 197 GLU A O 1
ATOM 1638 N N . PHE A 1 198 ? 2.575 -0.323 -15.091 1.00 87.38 198 PHE A N 1
ATOM 1639 C CA . PHE A 1 198 ? 2.536 -0.457 -13.639 1.00 87.38 198 PHE A CA 1
ATOM 1640 C C . PHE A 1 198 ? 2.294 0.889 -12.946 1.00 87.38 198 PHE A C 1
ATOM 1642 O O . PHE A 1 198 ? 1.396 1.003 -12.108 1.00 87.38 198 PHE A O 1
ATOM 1649 N N . ARG A 1 199 ? 3.015 1.943 -13.347 1.00 87.19 199 ARG A N 1
ATOM 1650 C CA . ARG A 1 199 ? 2.841 3.295 -12.808 1.00 87.19 199 ARG A CA 1
ATOM 1651 C C . ARG A 1 199 ? 1.412 3.774 -12.998 1.00 87.19 199 ARG A C 1
ATOM 1653 O O . ARG A 1 199 ? 0.845 4.299 -12.051 1.00 87.19 199 ARG A O 1
ATOM 1660 N N . ARG A 1 200 ? 0.806 3.595 -14.176 1.00 86.88 200 ARG A N 1
ATOM 1661 C CA . ARG A 1 200 ? -0.598 3.983 -14.390 1.00 86.88 200 ARG A CA 1
ATOM 1662 C C . ARG A 1 200 ? -1.544 3.195 -13.501 1.00 86.88 200 ARG A C 1
ATOM 1664 O O . ARG A 1 200 ? -2.425 3.800 -12.903 1.00 86.88 200 ARG A O 1
ATOM 1671 N N . SER A 1 201 ? -1.324 1.887 -13.363 1.00 83.81 201 SER A N 1
ATOM 1672 C CA . SER A 1 201 ? -2.174 1.048 -12.513 1.00 83.81 201 SER A CA 1
ATOM 1673 C C . SER A 1 201 ? -2.171 1.477 -11.046 1.00 83.81 201 SER A C 1
ATOM 1675 O O . SER A 1 201 ? -3.164 1.261 -10.368 1.00 83.81 201 SER A O 1
ATOM 1677 N N . VAL A 1 202 ? -1.088 2.108 -10.577 1.00 79.75 202 VAL A N 1
ATOM 1678 C CA . VAL A 1 202 ? -0.939 2.561 -9.187 1.00 79.75 202 VAL A CA 1
ATOM 1679 C C . VAL A 1 202 ? -1.276 4.049 -9.017 1.00 79.75 202 VAL A C 1
ATOM 1681 O O . VAL A 1 202 ? -1.935 4.423 -8.056 1.00 79.75 202 VAL A O 1
ATOM 1684 N N . VAL A 1 203 ? -0.833 4.915 -9.933 1.00 79.25 203 VAL A N 1
ATOM 1685 C CA . VAL A 1 203 ? -0.908 6.382 -9.788 1.00 79.25 203 VAL A CA 1
ATOM 1686 C C . VAL A 1 203 ? -2.202 6.964 -10.353 1.00 79.25 203 VAL A C 1
ATOM 1688 O O . VAL A 1 203 ? -2.752 7.896 -9.780 1.00 79.25 203 VAL A O 1
ATOM 1691 N N . GLU A 1 204 ? -2.720 6.460 -11.477 1.00 79.56 204 GLU A N 1
ATOM 1692 C CA . GLU A 1 204 ? -3.955 7.023 -12.057 1.00 79.56 204 GLU A CA 1
ATOM 1693 C C . GLU A 1 204 ? -5.206 6.611 -11.266 1.00 79.56 204 GLU A C 1
ATOM 1695 O O . GLU A 1 204 ? -6.217 7.306 -11.318 1.00 79.56 204 GLU A O 1
ATOM 1700 N N . ALA A 1 205 ? -5.115 5.520 -10.503 1.00 81.44 205 ALA A N 1
ATOM 1701 C CA . ALA A 1 205 ? -6.153 5.023 -9.603 1.00 81.44 205 ALA A CA 1
ATOM 1702 C C . ALA A 1 205 ? -5.843 5.325 -8.123 1.00 81.44 205 ALA A C 1
ATOM 1704 O O . ALA A 1 205 ? -6.338 4.633 -7.238 1.00 81.44 205 ALA A O 1
ATOM 1705 N N . GLU A 1 206 ? -5.020 6.342 -7.848 1.00 82.38 206 GLU A N 1
ATOM 1706 C CA . GLU A 1 206 ? -4.498 6.652 -6.510 1.00 82.38 206 GLU A CA 1
ATOM 1707 C C . GLU A 1 206 ? -5.592 6.741 -5.433 1.00 82.38 206 GLU A C 1
ATOM 1709 O O . GLU A 1 206 ? -5.499 6.074 -4.403 1.00 82.38 206 GLU A O 1
ATOM 1714 N N . GLU A 1 207 ? -6.653 7.517 -5.674 1.00 86.94 207 GLU A N 1
ATOM 1715 C CA . GLU A 1 207 ? -7.746 7.683 -4.705 1.00 86.94 207 GLU A CA 1
ATOM 1716 C C . GLU A 1 207 ? -8.497 6.368 -4.447 1.00 86.94 207 GLU A C 1
ATOM 1718 O O . GLU A 1 207 ? -8.807 6.044 -3.300 1.00 86.94 207 GLU A O 1
ATOM 1723 N N . GLU A 1 208 ? -8.764 5.594 -5.501 1.00 90.38 208 GLU A N 1
ATOM 1724 C CA . GLU A 1 208 ? -9.481 4.316 -5.414 1.00 90.38 208 GLU A CA 1
ATOM 1725 C C . GLU A 1 208 ? -8.657 3.270 -4.658 1.00 90.38 208 GLU A C 1
ATOM 1727 O O . GLU A 1 208 ? -9.176 2.549 -3.803 1.00 90.38 208 GLU A O 1
ATOM 1732 N N . ILE A 1 209 ? -7.356 3.227 -4.935 1.00 90.31 209 ILE A N 1
ATOM 1733 C CA . ILE A 1 209 ? -6.395 2.342 -4.286 1.00 90.31 209 ILE A CA 1
ATOM 1734 C C . ILE A 1 209 ? -6.233 2.708 -2.816 1.00 90.31 209 ILE A C 1
ATOM 1736 O O . ILE A 1 209 ? -6.267 1.826 -1.958 1.00 90.31 209 ILE A O 1
ATOM 1740 N N . LEU A 1 210 ? -6.090 3.996 -2.500 1.00 92.69 210 LEU A N 1
ATOM 1741 C CA . LEU A 1 210 ? -6.012 4.437 -1.114 1.00 92.69 210 LEU A CA 1
ATOM 1742 C C . LEU A 1 210 ? -7.305 4.096 -0.366 1.00 92.69 210 LEU A C 1
ATOM 1744 O O . LEU A 1 210 ? -7.260 3.643 0.781 1.00 92.69 210 LEU A O 1
ATOM 1748 N N . GLU A 1 211 ? -8.463 4.267 -1.005 1.00 93.56 211 GLU A N 1
ATOM 1749 C CA . GLU A 1 211 ? -9.733 3.831 -0.435 1.00 93.56 211 GLU A CA 1
ATOM 1750 C C . GLU A 1 211 ? -9.730 2.323 -0.171 1.00 93.56 211 GLU A C 1
ATOM 1752 O O . GLU A 1 211 ? -10.080 1.911 0.931 1.00 93.56 211 GLU A O 1
ATOM 1757 N N . GLU A 1 212 ? -9.299 1.497 -1.124 1.00 93.31 212 GLU A N 1
ATOM 1758 C CA . GLU A 1 212 ? -9.233 0.043 -0.964 1.00 93.31 212 GLU A CA 1
ATOM 1759 C C . GLU A 1 212 ? -8.299 -0.375 0.181 1.00 93.31 212 GLU A C 1
ATOM 1761 O O . GLU A 1 212 ? -8.704 -1.156 1.048 1.00 93.31 212 GLU A O 1
ATOM 1766 N N . LEU A 1 213 ? -7.094 0.200 0.239 1.00 94.31 213 LEU A N 1
ATOM 1767 C CA . LEU A 1 213 ? -6.093 -0.085 1.269 1.00 94.31 213 LEU A CA 1
ATOM 1768 C C . LEU A 1 213 ? -6.536 0.349 2.673 1.00 94.31 213 LEU A C 1
ATOM 1770 O O . LEU A 1 213 ? -6.086 -0.235 3.658 1.00 94.31 213 LEU A O 1
ATOM 1774 N N . THR A 1 214 ? -7.413 1.350 2.787 1.00 96.62 214 THR A N 1
ATOM 1775 C CA . THR A 1 214 ? -7.876 1.897 4.080 1.00 96.62 214 THR A CA 1
ATOM 1776 C C . THR A 1 214 ? -9.299 1.473 4.454 1.00 96.62 214 THR A C 1
ATOM 1778 O O . THR A 1 214 ? -9.740 1.676 5.589 1.00 96.62 214 THR A O 1
ATOM 1781 N N . ARG A 1 215 ? -10.038 0.835 3.536 1.00 96.81 215 ARG A N 1
ATOM 1782 C CA . ARG A 1 215 ? -11.441 0.433 3.732 1.00 96.81 215 ARG A CA 1
ATOM 1783 C C . ARG A 1 215 ? -11.625 -0.474 4.940 1.00 96.81 215 ARG A C 1
ATOM 1785 O O . ARG A 1 215 ? -12.585 -0.300 5.688 1.00 96.81 215 ARG A O 1
ATOM 1792 N N . CYS A 1 216 ? -10.712 -1.425 5.139 1.00 97.31 216 CYS A N 1
ATOM 1793 C CA . CYS A 1 216 ? -10.778 -2.376 6.249 1.00 97.31 216 CYS A CA 1
ATOM 1794 C C . CYS A 1 216 ? -10.803 -1.657 7.605 1.00 97.31 216 CYS A C 1
ATOM 1796 O O . CYS A 1 216 ? -11.663 -1.961 8.433 1.00 97.31 216 CYS A O 1
ATOM 1798 N N . ASP A 1 217 ? -9.925 -0.667 7.801 1.00 96.00 217 ASP A N 1
ATOM 1799 C CA . ASP A 1 217 ? -9.843 0.110 9.040 1.00 96.00 217 ASP A CA 1
ATOM 1800 C C . ASP A 1 217 ? -11.139 0.898 9.276 1.00 96.00 217 ASP A C 1
ATOM 1802 O O . ASP A 1 217 ? -11.774 0.776 10.327 1.00 96.00 217 ASP A O 1
ATOM 1806 N N . ARG A 1 218 ? -11.595 1.633 8.251 1.00 95.31 218 ARG A N 1
ATOM 1807 C CA . ARG A 1 218 ? -12.807 2.469 8.312 1.00 95.31 218 ARG A CA 1
ATOM 1808 C C . ARG A 1 218 ? -14.060 1.648 8.619 1.00 95.31 218 ARG A C 1
ATOM 1810 O O . ARG A 1 218 ? -14.844 2.001 9.504 1.00 95.31 218 ARG A O 1
ATOM 1817 N N . ASP A 1 219 ? -14.237 0.520 7.936 1.00 96.88 219 ASP A N 1
ATOM 1818 C CA . ASP A 1 219 ? -15.360 -0.391 8.172 1.00 96.88 219 ASP A CA 1
ATOM 1819 C C . ASP A 1 219 ? -15.322 -0.982 9.584 1.00 96.88 219 ASP A C 1
ATOM 1821 O O . ASP A 1 219 ? -16.363 -1.180 10.225 1.00 96.88 219 ASP A O 1
ATOM 1825 N N . LEU A 1 220 ? -14.122 -1.284 10.080 1.00 96.94 220 LEU A N 1
ATOM 1826 C CA . LEU A 1 220 ? -13.935 -1.853 11.403 1.00 96.94 220 LEU A CA 1
ATOM 1827 C C . LEU A 1 220 ? -14.309 -0.856 12.502 1.00 96.94 220 LEU A C 1
ATOM 1829 O O . LEU A 1 220 ? -15.007 -1.244 13.443 1.00 96.94 220 LEU A O 1
ATOM 1833 N N . VAL A 1 221 ? -13.936 0.416 12.349 1.00 97.12 221 VAL A N 1
ATOM 1834 C CA . VAL A 1 221 ? -14.330 1.511 13.249 1.00 97.12 221 VAL A CA 1
ATOM 1835 C C . VAL A 1 221 ? -15.851 1.655 13.307 1.00 97.12 221 VAL A C 1
ATOM 1837 O O . VAL A 1 221 ? -16.430 1.691 14.395 1.00 97.12 221 VAL A O 1
ATOM 1840 N N . VAL A 1 222 ? -16.539 1.640 12.159 1.00 97.62 222 VAL A N 1
ATOM 1841 C CA . VAL A 1 222 ? -18.012 1.711 12.112 1.00 97.62 222 VAL A CA 1
ATOM 1842 C C . VAL A 1 222 ? -18.648 0.541 12.869 1.00 97.62 222 VAL A C 1
ATOM 1844 O O . VAL A 1 222 ? -19.580 0.726 13.659 1.00 97.62 222 VAL A O 1
ATOM 1847 N N . ARG A 1 223 ? -18.138 -0.680 12.670 1.00 97.00 223 ARG A N 1
ATOM 1848 C CA . ARG A 1 223 ? -18.618 -1.872 13.390 1.00 97.00 223 ARG A CA 1
ATOM 1849 C C . ARG A 1 223 ? -18.343 -1.780 14.889 1.00 97.00 223 ARG A C 1
ATOM 1851 O O . ARG A 1 223 ? -19.216 -2.137 15.683 1.00 97.00 223 ARG A O 1
ATOM 1858 N N . PHE A 1 224 ? -17.176 -1.273 15.275 1.00 98.00 224 PHE A N 1
ATOM 1859 C CA . PHE A 1 224 ? -16.813 -1.068 16.671 1.00 98.00 224 PHE A CA 1
ATOM 1860 C C . PHE A 1 224 ? -17.745 -0.059 17.350 1.00 98.00 224 PHE A C 1
ATOM 1862 O O . PHE A 1 224 ? -18.330 -0.372 18.386 1.00 98.00 224 PHE A O 1
ATOM 1869 N N . ARG A 1 225 ? -17.998 1.089 16.714 1.00 97.62 225 ARG A N 1
ATOM 1870 C CA . ARG A 1 225 ? -18.944 2.111 17.188 1.00 97.62 225 ARG A CA 1
ATOM 1871 C C . ARG A 1 225 ? -20.354 1.546 17.393 1.00 97.62 225 ARG A C 1
ATOM 1873 O O . ARG A 1 225 ? -20.991 1.791 18.416 1.00 97.62 225 ARG A O 1
ATOM 1880 N N . ASN A 1 226 ? -20.835 0.721 16.463 1.00 96.62 226 ASN A N 1
ATOM 1881 C CA . ASN A 1 226 ? -22.122 0.034 16.613 1.00 96.62 226 ASN A CA 1
ATOM 1882 C C . ASN A 1 226 ? -22.128 -0.948 17.796 1.00 96.62 226 ASN A C 1
ATOM 1884 O O . ASN A 1 226 ? -23.128 -1.054 18.513 1.00 96.62 226 ASN A O 1
ATOM 1888 N N . SER A 1 227 ? -21.011 -1.643 18.028 1.00 95.62 227 SER A N 1
ATOM 1889 C CA . SER A 1 227 ? -20.842 -2.500 19.202 1.00 95.62 227 SER A CA 1
ATOM 1890 C C . SER A 1 227 ? -20.915 -1.686 20.495 1.00 95.62 227 SER A C 1
ATOM 1892 O O . SER A 1 227 ? -21.652 -2.075 21.395 1.00 95.62 227 SER A O 1
ATOM 1894 N N . VAL A 1 228 ? -20.224 -0.545 20.575 1.00 96.25 228 VAL A N 1
ATOM 1895 C CA . VAL A 1 228 ? -20.259 0.373 21.731 1.00 96.25 228 VAL A CA 1
ATOM 1896 C C . VAL A 1 228 ? -21.691 0.814 22.039 1.00 96.25 228 VAL A C 1
ATOM 1898 O O . VAL A 1 228 ? -22.171 0.631 23.157 1.00 96.25 228 VAL A O 1
ATOM 1901 N N . ASN A 1 229 ? -22.426 1.286 21.030 1.00 95.19 229 ASN A N 1
ATOM 1902 C CA . ASN A 1 229 ? -23.823 1.706 21.186 1.00 95.19 229 ASN A CA 1
ATOM 1903 C C . ASN A 1 229 ? -24.739 0.571 21.676 1.00 95.19 229 ASN A C 1
ATOM 1905 O O . ASN A 1 229 ? -25.660 0.790 22.470 1.00 95.19 229 ASN A O 1
ATOM 1909 N N . THR A 1 230 ? -24.478 -0.655 21.222 1.00 94.56 230 THR A N 1
ATOM 1910 C CA . THR A 1 230 ? -25.209 -1.848 21.667 1.00 94.56 230 THR A CA 1
ATOM 1911 C C . THR A 1 230 ? -24.931 -2.142 23.142 1.00 94.56 230 THR A C 1
ATOM 1913 O O . THR A 1 230 ? -25.864 -2.385 23.909 1.00 94.56 230 THR A O 1
ATOM 1916 N N . GLU A 1 231 ? -23.667 -2.077 23.569 1.00 93.56 231 GLU A N 1
ATOM 1917 C CA . GLU A 1 231 ? -23.289 -2.268 24.974 1.00 93.56 231 GLU A CA 1
ATOM 1918 C C . GLU A 1 231 ? -23.898 -1.196 25.886 1.00 93.56 231 GLU A C 1
ATOM 1920 O O . GLU A 1 231 ? -24.453 -1.544 26.929 1.00 93.56 231 GLU A O 1
ATOM 1925 N N . LEU A 1 232 ? -23.889 0.076 25.472 1.00 93.31 232 LEU A N 1
ATOM 1926 C CA . LEU A 1 232 ? -24.544 1.169 26.204 1.00 93.31 232 LEU A CA 1
ATOM 1927 C C . LEU A 1 232 ? -26.043 0.946 26.365 1.00 93.31 232 LEU A C 1
ATOM 1929 O O . LEU A 1 232 ? -26.600 1.155 27.442 1.00 93.31 232 LEU A O 1
ATOM 1933 N N . THR A 1 233 ? -26.706 0.502 25.299 1.00 93.44 233 THR A N 1
ATOM 1934 C CA . THR A 1 233 ? -28.142 0.212 25.336 1.00 93.44 233 THR A CA 1
ATOM 1935 C C . THR A 1 233 ? -28.442 -0.902 26.338 1.00 93.44 233 THR A C 1
ATOM 1937 O O . THR A 1 233 ? -29.363 -0.774 27.146 1.00 93.44 233 THR A O 1
ATOM 1940 N N . HIS A 1 234 ? -27.630 -1.964 26.352 1.00 91.38 234 HIS A N 1
ATOM 1941 C CA . HIS A 1 234 ? -27.755 -3.026 27.350 1.00 91.38 234 HIS A CA 1
ATOM 1942 C C . HIS A 1 234 ? -27.487 -2.519 28.770 1.00 91.38 234 HIS A C 1
ATOM 1944 O O . HIS A 1 234 ? -28.243 -2.861 29.679 1.00 91.38 234 HIS A O 1
ATOM 1950 N N . ALA A 1 235 ? -26.479 -1.669 28.963 1.00 90.44 235 ALA A N 1
ATOM 1951 C CA . ALA A 1 235 ? -26.136 -1.115 30.270 1.00 90.44 235 ALA A CA 1
ATOM 1952 C C . ALA A 1 235 ? -27.275 -0.268 30.847 1.00 90.44 235 ALA A C 1
ATOM 1954 O O . ALA A 1 235 ? -27.674 -0.458 31.993 1.00 90.44 235 ALA A O 1
ATOM 1955 N N . ARG A 1 236 ? -27.891 0.581 30.018 1.00 90.50 236 ARG A N 1
ATOM 1956 C CA . ARG A 1 236 ? -29.054 1.403 30.395 1.00 90.50 236 ARG A CA 1
ATOM 1957 C C . ARG A 1 236 ? -30.301 0.575 30.720 1.00 90.50 236 ARG A C 1
ATOM 1959 O O . ARG A 1 236 ? -31.180 1.057 31.426 1.00 90.50 236 ARG A O 1
ATOM 1966 N N . SER A 1 237 ? -30.386 -0.657 30.214 1.00 90.31 237 SER A N 1
ATOM 1967 C CA . SER A 1 237 ? -31.474 -1.598 30.516 1.00 90.31 237 SER A CA 1
ATOM 1968 C C . SER A 1 237 ? -31.234 -2.452 31.765 1.00 90.31 237 SER A C 1
ATOM 1970 O O . SER A 1 237 ? -32.123 -3.209 32.163 1.00 90.31 237 SER A O 1
ATOM 1972 N N . CYS A 1 238 ? -30.051 -2.362 32.383 1.00 88.38 238 CYS A N 1
ATOM 1973 C CA . CYS A 1 238 ? -29.768 -3.092 33.610 1.00 88.38 238 CYS A CA 1
ATOM 1974 C C . CYS A 1 238 ? -30.735 -2.641 34.719 1.00 88.38 238 CYS A C 1
ATOM 1976 O O . CYS A 1 238 ? -30.885 -1.438 34.946 1.00 88.38 238 CYS A O 1
ATOM 1978 N N . PRO A 1 239 ? -31.391 -3.578 35.428 1.00 77.00 239 PRO A N 1
ATOM 1979 C CA . PRO A 1 239 ? -32.280 -3.222 36.522 1.00 77.00 239 PRO A CA 1
ATOM 1980 C C . PRO A 1 239 ? -31.491 -2.495 37.615 1.00 77.00 239 PRO A C 1
ATOM 1982 O O . PRO A 1 239 ? -30.383 -2.908 37.971 1.00 77.00 239 PRO A O 1
ATOM 1985 N N . LEU A 1 240 ? -32.070 -1.408 38.127 1.00 67.25 240 LEU A N 1
ATOM 1986 C CA . LEU A 1 240 ? -31.594 -0.754 39.341 1.00 67.25 240 LEU A CA 1
ATOM 1987 C C . LEU A 1 240 ? -31.861 -1.723 40.499 1.00 67.25 240 LEU A C 1
ATOM 1989 O O . LEU A 1 240 ? -33.012 -2.120 40.699 1.00 67.25 240 LEU A O 1
ATOM 1993 N N . ASN A 1 241 ? -30.801 -2.149 41.186 1.00 57.53 241 ASN A N 1
ATOM 1994 C CA . ASN A 1 241 ? -30.918 -2.919 42.427 1.00 57.53 241 ASN A CA 1
ATOM 1995 C C . ASN A 1 241 ? -31.318 -2.004 43.586 1.00 57.53 241 ASN A C 1
ATOM 1997 O O . ASN A 1 241 ? -30.813 -0.859 43.631 1.00 57.53 241 ASN A O 1
#

pLDDT: mean 79.0, std 17.91, range [36.34, 98.0]

Secondary structure (DSSP, 8-state):
--HHHHHHHHHHHHHHHHHHHHHHHHHHHHHHHHHHHHHHHHHHHHHHHHHHHHHHHHHHHHHHHHHHHHHHHHHHHHHHHHHHHHHHHHHHHHHS-TT-HHHHHHHHHHHHHHHHHHHHHHHHHHHHHHHHHHHHHHHHHHHHHHHHHHHHHHHHHHHHHH-GGG--STHHHHHHHHHHHHHHHHHHHHHHHHHHHHHHHHHTTHHHHHHHHHHHHHHHHHHHHHHHHHHHHHHHTSPP-

Organism: Polypedilum vanderplanki (NCBI:txid319348)